Protein AF-A0A1G7SZ55-F1 (afdb_monomer)

Organism: Rhodobacter capsulatus (NCBI:txid1061)

Solvent-accessible surface area (backbone atoms only — not comparable to full-atom values): 15694 Å² total; per-residue (Å²): 112,68,69,61,50,53,52,41,43,69,53,27,84,51,64,65,46,22,52,48,46,69,70,30,66,68,51,50,51,48,52,51,47,29,68,76,56,72,75,56,58,62,52,64,72,46,49,56,70,25,48,43,40,22,31,44,34,61,52,91,87,55,78,93,50,42,67,55,17,43,51,51,45,52,31,55,77,66,73,46,88,75,70,49,55,70,28,22,29,30,33,35,23,32,59,88,62,54,90,83,41,82,55,51,84,34,53,61,79,21,45,48,87,45,55,46,44,68,46,45,50,32,48,79,55,48,88,86,45,36,41,59,57,62,56,45,33,56,44,36,87,77,85,39,66,62,62,5,44,53,30,43,48,52,51,51,44,39,61,56,18,46,30,50,40,35,40,37,31,27,35,48,39,64,54,35,45,40,38,37,39,34,30,42,45,84,70,47,69,90,71,61,95,76,48,39,56,41,58,17,48,30,53,50,35,55,58,49,47,56,56,52,18,73,60,73,75,54,86,77,51,52,71,68,44,35,43,50,60,36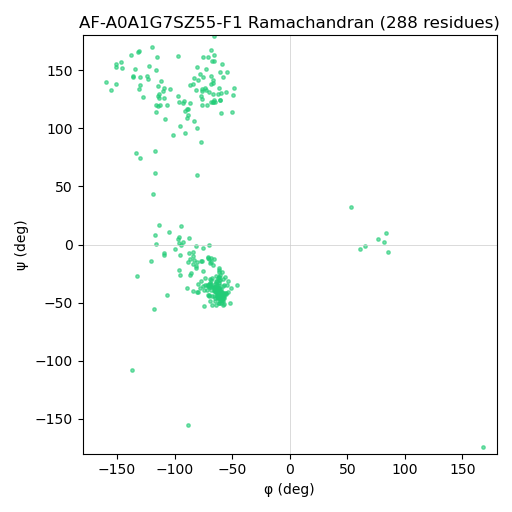,79,40,80,30,69,48,4,39,28,97,72,70,21,57,12,41,44,68,40,73,52,68,61,94,61,75,46,88,92,40,76,41,63,76,67,58,70,73,50,22,43,53,68,73,57,54,53,53,52,53,53,51,52,52,56,53,68,74,71,111

Structure (mmCIF, N/CA/C/O backbone):
data_AF-A0A1G7SZ55-F1
#
_entry.id   AF-A0A1G7SZ55-F1
#
loop_
_atom_site.group_PDB
_atom_site.id
_atom_site.type_symbol
_atom_site.label_atom_id
_atom_site.label_alt_id
_atom_site.label_comp_id
_atom_site.label_asym_id
_atom_site.label_entity_id
_atom_site.label_seq_id
_atom_site.pdbx_PDB_ins_code
_atom_site.Cartn_x
_atom_site.Cartn_y
_atom_site.Cartn_z
_atom_site.occupancy
_atom_site.B_iso_or_equiv
_atom_site.auth_seq_id
_atom_site.auth_comp_id
_atom_site.auth_asym_id
_atom_site.auth_atom_id
_atom_site.pdbx_PDB_model_num
ATOM 1 N N . MET A 1 1 ? 3.944 21.216 15.668 1.00 72.56 1 MET A N 1
ATOM 2 C CA . MET A 1 1 ? 3.335 19.978 15.105 1.00 72.56 1 MET A CA 1
ATOM 3 C C . MET A 1 1 ? 1.840 20.135 14.805 1.00 72.56 1 MET A C 1
ATOM 5 O O . MET A 1 1 ? 1.439 19.777 13.706 1.00 72.56 1 MET A O 1
ATOM 9 N N . CYS A 1 2 ? 1.023 20.678 15.722 1.00 75.31 2 CYS A N 1
ATOM 10 C CA . CYS A 1 2 ? -0.421 20.883 15.500 1.00 75.31 2 CYS A CA 1
ATOM 11 C C . CYS A 1 2 ? -0.736 21.757 14.273 1.00 75.31 2 CYS A C 1
ATOM 13 O O . CYS A 1 2 ? -1.489 21.317 13.413 1.00 75.31 2 CYS A O 1
ATOM 15 N N . GLU A 1 3 ? -0.085 22.914 14.130 1.00 85.62 3 GLU A N 1
ATOM 16 C CA . GLU A 1 3 ? -0.273 23.819 12.978 1.00 85.62 3 GLU A CA 1
ATOM 17 C C . GLU A 1 3 ? 0.029 23.150 11.631 1.00 85.62 3 GLU A C 1
ATOM 19 O O . GLU A 1 3 ? -0.661 23.374 10.641 1.00 85.62 3 GLU A O 1
ATOM 24 N N . ARG A 1 4 ? 1.031 22.261 11.596 1.00 93.44 4 ARG A N 1
ATOM 25 C CA . ARG A 1 4 ? 1.407 21.529 10.381 1.00 93.44 4 ARG A CA 1
ATOM 26 C C . ARG A 1 4 ? 0.308 20.566 9.932 1.00 93.44 4 ARG A C 1
ATOM 28 O O . ARG A 1 4 ? 0.054 20.459 8.739 1.00 93.44 4 ARG A O 1
ATOM 35 N N . ILE A 1 5 ? -0.338 19.882 10.876 1.00 95.69 5 ILE A N 1
ATOM 36 C CA . ILE A 1 5 ? -1.440 18.960 10.574 1.00 95.69 5 ILE A CA 1
ATOM 37 C C . ILE A 1 5 ? -2.677 19.735 10.131 1.00 95.69 5 ILE A C 1
ATOM 39 O O . ILE A 1 5 ? -3.264 19.368 9.122 1.00 95.69 5 ILE A O 1
ATOM 43 N N . GLU A 1 6 ? -3.034 20.828 10.811 1.00 95.44 6 GLU A N 1
ATOM 44 C CA . GLU A 1 6 ? -4.145 21.692 10.379 1.00 95.44 6 GLU A CA 1
ATOM 45 C C . GLU A 1 6 ? -3.915 22.220 8.956 1.00 95.44 6 GLU A C 1
ATOM 47 O O . GLU A 1 6 ? -4.818 22.162 8.124 1.00 95.44 6 GLU A O 1
ATOM 52 N N . LYS A 1 7 ? -2.680 22.630 8.627 1.00 96.31 7 LYS A N 1
ATOM 53 C CA . LYS A 1 7 ? -2.305 23.033 7.264 1.00 96.31 7 LYS A CA 1
ATOM 54 C C . LYS A 1 7 ? -2.514 21.906 6.249 1.00 96.31 7 LYS A C 1
ATOM 56 O O . LYS A 1 7 ? -3.083 22.151 5.187 1.00 96.31 7 LYS A O 1
ATOM 61 N N . TRP A 1 8 ? -2.072 20.684 6.556 1.00 96.81 8 TRP A N 1
ATOM 62 C CA . TRP A 1 8 ? -2.275 19.537 5.664 1.00 96.81 8 TRP A CA 1
ATOM 63 C C . TRP A 1 8 ? -3.755 19.233 5.454 1.00 96.81 8 TRP A C 1
ATOM 65 O O . TRP A 1 8 ? -4.193 19.050 4.319 1.00 96.81 8 TRP A O 1
ATOM 75 N N . LEU A 1 9 ? -4.538 19.220 6.532 1.00 97.00 9 LEU A N 1
ATOM 76 C CA . LEU A 1 9 ? -5.973 18.973 6.455 1.00 97.00 9 LEU A CA 1
ATOM 77 C C . LEU A 1 9 ? -6.691 20.086 5.677 1.00 97.00 9 LEU A C 1
ATOM 79 O O . LEU A 1 9 ? -7.527 19.792 4.829 1.00 97.00 9 LEU A O 1
ATOM 83 N N . GLY A 1 10 ? -6.302 21.350 5.864 1.00 96.38 10 GLY A N 1
ATOM 84 C CA . GLY A 1 10 ? -6.816 22.486 5.093 1.00 96.38 10 GLY A CA 1
ATOM 85 C C . GLY A 1 10 ? -6.534 22.397 3.585 1.00 96.38 10 GLY A C 1
ATOM 86 O O . GLY A 1 10 ? -7.354 22.850 2.783 1.00 96.38 10 GLY A O 1
ATOM 87 N N . ALA A 1 11 ? -5.423 21.760 3.195 1.00 96.38 11 ALA A N 1
ATOM 88 C CA . ALA A 1 11 ? -5.012 21.548 1.803 1.00 96.38 11 ALA A CA 1
ATOM 89 C C . ALA A 1 11 ? -5.708 20.356 1.106 1.00 96.38 11 ALA A C 1
ATOM 91 O O . ALA A 1 11 ? -5.447 20.077 -0.071 1.00 96.38 11 ALA A O 1
ATOM 92 N N . ILE A 1 12 ? -6.583 19.625 1.803 1.00 96.44 12 ILE A N 1
ATOM 93 C CA . ILE A 1 12 ? -7.419 18.583 1.193 1.00 96.44 12 ILE A CA 1
ATOM 94 C C . ILE A 1 12 ? -8.409 19.258 0.238 1.00 96.44 12 ILE A C 1
ATOM 96 O O . ILE A 1 12 ? -9.178 20.136 0.631 1.00 96.44 12 ILE A O 1
ATOM 100 N N . LYS A 1 13 ? -8.376 18.853 -1.039 1.00 92.00 13 LYS A N 1
ATOM 101 C CA . LYS A 1 13 ? -9.198 19.470 -2.097 1.00 92.00 13 LYS A CA 1
ATOM 102 C C . LYS A 1 13 ? -10.677 19.138 -1.943 1.00 92.00 13 LYS A C 1
ATOM 104 O O . LYS A 1 13 ? -11.529 19.968 -2.234 1.00 92.00 13 LYS A O 1
ATOM 109 N N . ASN A 1 14 ? -10.973 17.916 -1.515 1.00 94.31 14 ASN A N 1
ATOM 110 C CA . ASN A 1 14 ? -12.343 17.489 -1.318 1.00 94.31 14 ASN A CA 1
ATOM 111 C C . ASN A 1 14 ? -12.909 18.102 -0.024 1.00 94.31 14 ASN A C 1
ATOM 113 O O . ASN A 1 14 ? -12.378 17.866 1.061 1.00 94.31 14 ASN A O 1
ATOM 117 N N . SER A 1 15 ? -13.981 18.886 -0.144 1.00 95.31 15 SER A N 1
ATOM 118 C CA . SER A 1 15 ? -14.574 19.637 0.968 1.00 95.31 15 SER A CA 1
ATOM 119 C C . SER A 1 15 ? -15.145 18.743 2.069 1.00 95.31 15 SER A C 1
ATOM 121 O O . SER A 1 15 ? -14.963 19.068 3.242 1.00 95.31 15 SER A O 1
ATOM 123 N N . VAL A 1 16 ? -15.773 17.620 1.710 1.00 95.81 16 VAL A N 1
ATOM 124 C CA . VAL A 1 16 ? -16.368 16.660 2.654 1.00 95.81 16 VAL A CA 1
ATOM 125 C C . VAL A 1 16 ? -15.273 15.972 3.465 1.00 95.81 16 VAL A C 1
ATOM 127 O O . VAL A 1 16 ? -15.277 16.045 4.692 1.00 95.81 16 VAL A O 1
ATOM 130 N N . ALA A 1 17 ? -14.264 15.408 2.794 1.00 96.62 17 ALA A N 1
ATOM 131 C CA . ALA A 1 17 ? -13.123 14.777 3.461 1.00 96.62 17 ALA A CA 1
ATOM 132 C C . ALA A 1 17 ? -12.347 15.768 4.346 1.00 96.62 17 ALA A C 1
ATOM 134 O O . ALA A 1 17 ? -11.913 15.427 5.448 1.00 96.62 17 ALA A O 1
ATOM 135 N N . ARG A 1 18 ? -12.193 17.015 3.880 1.00 97.31 18 ARG A N 1
ATOM 136 C CA . ARG A 1 18 ? -11.572 18.091 4.656 1.00 97.31 18 ARG A CA 1
ATOM 137 C C . ARG A 1 18 ? -12.360 18.388 5.931 1.00 97.31 18 ARG A C 1
ATOM 139 O O . ARG A 1 18 ? -11.759 18.445 6.999 1.00 97.31 18 ARG A O 1
ATOM 146 N N . ALA A 1 19 ? -13.675 18.582 5.830 1.00 97.38 19 ALA A N 1
ATOM 147 C CA . ALA A 1 19 ? -14.527 18.885 6.980 1.00 97.38 19 ALA A CA 1
ATOM 148 C C . ALA A 1 19 ? -14.546 17.734 8.002 1.00 97.38 19 ALA A C 1
ATOM 150 O O . ALA A 1 19 ? -14.396 17.965 9.205 1.00 97.38 19 ALA A O 1
ATOM 151 N N . ASP A 1 20 ? -14.644 16.493 7.523 1.00 97.88 20 ASP A N 1
ATOM 152 C CA . ASP A 1 20 ? -14.593 15.284 8.349 1.00 97.88 20 ASP A CA 1
ATOM 153 C C . ASP A 1 20 ? -13.280 15.194 9.151 1.00 97.88 20 ASP A C 1
ATOM 155 O O . ASP A 1 20 ? -13.282 15.101 10.383 1.00 97.88 20 ASP A O 1
ATOM 159 N N . LEU A 1 21 ? -12.128 15.330 8.489 1.00 97.19 21 LEU A N 1
ATOM 160 C CA . LEU A 1 21 ? -10.838 15.238 9.176 1.00 97.19 21 LEU A CA 1
ATOM 161 C C . LEU A 1 21 ? -10.539 16.452 10.071 1.00 97.19 21 LEU A C 1
ATOM 163 O O . LEU A 1 21 ? -9.951 16.282 11.145 1.00 97.19 21 LEU A O 1
ATOM 167 N N . LEU A 1 22 ? -10.956 17.663 9.681 1.00 96.56 22 LEU A N 1
ATOM 168 C CA . LEU A 1 22 ? -10.795 18.872 10.500 1.00 96.56 22 LEU A CA 1
ATOM 169 C C . LEU A 1 22 ? -11.663 18.852 11.762 1.00 96.56 22 LEU A C 1
ATOM 171 O O . LEU A 1 22 ? -11.253 19.410 12.779 1.00 96.56 22 LEU A O 1
ATOM 175 N N . SER A 1 23 ? -12.827 18.207 11.741 1.00 96.75 23 SER A N 1
ATOM 176 C CA . SER A 1 23 ? -13.673 18.079 12.937 1.00 96.75 23 SER A CA 1
ATOM 177 C C . SER A 1 23 ? -13.219 16.943 13.867 1.00 96.75 23 SER A C 1
ATOM 179 O O . SER A 1 23 ? -13.500 16.956 15.067 1.00 96.75 23 SER A O 1
ATOM 181 N N . SER A 1 24 ? -12.454 15.972 13.355 1.00 97.00 24 SER A N 1
ATOM 182 C CA . SER A 1 24 ? -12.099 14.764 14.100 1.00 97.00 24 SER A CA 1
ATOM 183 C C . SER A 1 24 ? -10.794 14.878 14.900 1.00 97.00 24 SER A C 1
ATOM 185 O O . SER A 1 24 ? -9.699 14.557 14.424 1.00 97.00 24 SER A O 1
ATOM 187 N N . THR A 1 25 ? -10.901 15.207 16.192 1.00 96.19 25 THR A N 1
ATOM 188 C CA . THR A 1 25 ? -9.760 15.192 17.135 1.00 96.19 25 THR A CA 1
ATOM 189 C C . THR A 1 25 ? -9.038 13.838 17.170 1.00 96.19 25 THR A C 1
ATOM 191 O O . THR A 1 25 ? -7.811 13.785 17.287 1.00 96.19 25 THR A O 1
ATOM 194 N N . LYS A 1 26 ? -9.773 12.726 17.018 1.00 95.94 26 LYS A N 1
ATOM 195 C CA . LYS A 1 26 ? -9.196 11.370 16.976 1.00 95.94 26 LYS A CA 1
ATOM 196 C C . LYS A 1 26 ? -8.262 11.194 15.775 1.00 95.94 26 LYS A C 1
ATOM 198 O O . LYS A 1 26 ? -7.148 10.701 15.956 1.00 95.94 26 LYS A O 1
ATOM 203 N N . CYS A 1 27 ? -8.676 11.639 14.589 1.00 96.62 27 CYS A N 1
ATOM 204 C CA . CYS A 1 27 ? -7.859 11.544 13.377 1.00 96.62 27 CYS A CA 1
ATOM 205 C C . CYS A 1 27 ? -6.628 12.449 13.463 1.00 96.62 27 CYS A C 1
ATOM 207 O O . CYS A 1 27 ? -5.514 11.989 13.217 1.00 96.62 27 CYS A O 1
ATOM 209 N N . LYS A 1 28 ? -6.789 13.692 13.936 1.00 96.88 28 LYS A N 1
ATOM 210 C CA . LYS A 1 28 ? -5.656 14.603 14.178 1.00 96.88 28 LYS A CA 1
ATOM 211 C C . LYS A 1 28 ? -4.620 13.987 15.117 1.00 96.88 28 LYS A C 1
ATOM 213 O O . LYS A 1 28 ? -3.423 14.073 14.858 1.00 96.88 28 LYS A O 1
ATOM 218 N N . ASN A 1 29 ? -5.062 13.333 16.191 1.00 95.44 29 ASN A N 1
ATOM 219 C CA . ASN A 1 29 ? -4.157 12.672 17.130 1.00 95.44 29 ASN A CA 1
ATOM 220 C C . ASN A 1 29 ? -3.466 11.442 16.524 1.00 95.44 29 ASN A C 1
ATOM 222 O O . ASN A 1 29 ? -2.299 11.210 16.830 1.00 95.44 29 ASN A O 1
ATOM 226 N N . GLN A 1 30 ? -4.128 10.682 15.647 1.00 95.38 30 GLN A N 1
ATOM 227 C CA . GLN A 1 30 ? -3.459 9.619 14.885 1.00 95.38 30 GLN A CA 1
ATOM 228 C C . GLN A 1 30 ? -2.384 10.178 13.951 1.00 95.38 30 GLN A C 1
ATOM 230 O O . GLN A 1 30 ? -1.272 9.664 13.963 1.00 95.38 30 GLN A O 1
ATOM 235 N N . LEU A 1 31 ? -2.660 11.269 13.230 1.00 96.81 31 LEU A N 1
ATOM 236 C CA . LEU A 1 31 ? -1.658 11.921 12.377 1.00 96.81 31 LEU A CA 1
ATOM 237 C C . LEU A 1 31 ? -0.461 12.431 13.188 1.00 96.81 31 LEU A C 1
ATOM 239 O O . LEU A 1 31 ? 0.680 12.241 12.775 1.00 96.81 31 LEU A O 1
ATOM 243 N N . LYS A 1 32 ? -0.696 13.021 14.370 1.00 96.25 32 LYS A N 1
ATOM 244 C CA . LYS A 1 32 ? 0.385 13.415 15.294 1.00 96.25 32 LYS A CA 1
ATOM 245 C C . LYS A 1 32 ? 1.252 12.217 15.676 1.00 96.25 32 LYS A C 1
ATOM 247 O O . LYS A 1 32 ? 2.472 12.321 15.636 1.00 96.25 32 LYS A O 1
ATOM 252 N N . LYS A 1 33 ? 0.630 11.082 16.015 1.00 94.75 33 LYS A N 1
ATOM 253 C CA . LYS A 1 33 ? 1.348 9.851 16.377 1.00 94.75 33 LYS A CA 1
ATOM 254 C C . LYS A 1 33 ? 2.153 9.285 15.210 1.00 94.75 33 LYS A C 1
ATOM 256 O O . LYS A 1 33 ? 3.318 8.980 15.419 1.00 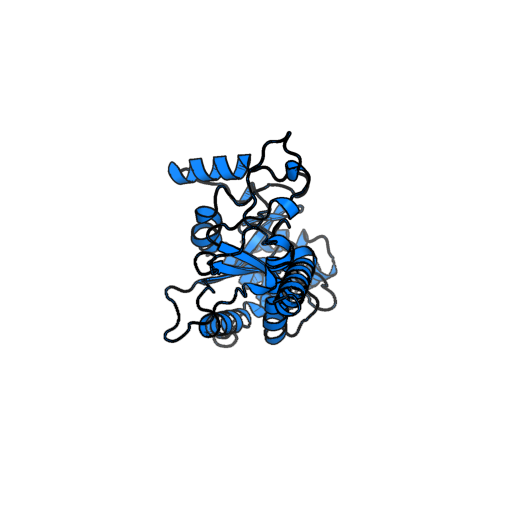94.75 33 LYS A O 1
ATOM 261 N N . ALA A 1 34 ? 1.561 9.211 14.018 1.00 95.19 34 ALA A N 1
ATOM 262 C CA . ALA A 1 34 ? 2.216 8.731 12.800 1.00 95.19 34 ALA A CA 1
ATOM 263 C C . ALA A 1 34 ? 3.423 9.596 12.401 1.00 95.19 34 ALA A C 1
ATOM 265 O O . ALA A 1 34 ? 4.428 9.094 11.915 1.00 95.19 34 ALA A O 1
ATOM 266 N N . VAL A 1 35 ? 3.336 10.909 12.636 1.00 95.25 35 VAL A N 1
ATOM 267 C CA . VAL A 1 35 ? 4.455 11.838 12.443 1.00 95.25 35 VAL A CA 1
ATOM 268 C C . VAL A 1 35 ? 5.546 11.647 13.494 1.00 95.25 35 VAL A C 1
ATOM 270 O O . VAL A 1 35 ? 6.722 11.720 13.160 1.00 95.25 35 VAL A O 1
ATOM 273 N N . ALA A 1 36 ? 5.163 11.490 14.762 1.00 94.94 36 ALA A N 1
ATOM 274 C CA . ALA A 1 36 ? 6.114 11.378 15.863 1.00 94.94 36 ALA A CA 1
ATOM 275 C C . ALA A 1 36 ? 6.833 10.020 15.883 1.00 94.94 36 ALA A C 1
ATOM 277 O O . ALA A 1 36 ? 7.964 9.951 16.344 1.00 94.94 36 ALA A O 1
ATOM 278 N N . ASN A 1 37 ? 6.179 8.965 15.390 1.00 93.62 37 ASN A N 1
ATOM 279 C CA . ASN A 1 37 ? 6.692 7.597 15.364 1.00 93.62 37 ASN A CA 1
ATOM 280 C C . ASN A 1 37 ? 6.449 7.002 13.967 1.00 93.62 37 ASN A C 1
ATOM 282 O O . ASN A 1 37 ? 5.460 6.288 13.774 1.00 93.62 37 ASN A O 1
ATOM 286 N N . PRO A 1 38 ? 7.280 7.352 12.970 1.00 93.25 38 PRO A N 1
ATOM 287 C CA . PRO A 1 38 ? 7.132 6.815 11.626 1.00 93.25 38 PRO A CA 1
ATOM 288 C C . PRO A 1 38 ? 7.437 5.308 11.614 1.00 93.25 38 PRO A C 1
ATOM 290 O O . PRO A 1 38 ? 8.520 4.889 12.010 1.00 93.25 38 PRO A O 1
ATOM 293 N N . ALA A 1 39 ? 6.476 4.506 11.156 1.00 94.00 39 ALA A N 1
ATOM 294 C CA . ALA A 1 39 ? 6.637 3.078 10.915 1.00 94.00 39 ALA A CA 1
ATOM 295 C C . ALA A 1 39 ? 7.187 2.835 9.498 1.00 94.00 39 ALA A C 1
ATOM 297 O O . ALA A 1 39 ? 6.608 3.285 8.511 1.00 94.00 39 ALA A O 1
ATOM 298 N N . VAL A 1 40 ? 8.332 2.165 9.399 1.00 94.88 40 VAL A N 1
ATOM 299 C CA . VAL A 1 40 ? 9.105 2.024 8.151 1.00 94.88 40 VAL A CA 1
ATOM 300 C C . VAL A 1 40 ? 9.222 0.572 7.688 1.00 94.88 40 VAL A C 1
ATOM 302 O O . VAL A 1 40 ? 9.946 0.284 6.730 1.00 94.88 40 VAL A O 1
ATOM 305 N N . ASP A 1 41 ? 8.506 -0.352 8.327 1.00 96.38 41 ASP A N 1
ATOM 306 C CA . ASP A 1 41 ? 8.702 -1.782 8.108 1.00 96.38 41 ASP A CA 1
ATOM 307 C C . ASP A 1 41 ? 8.239 -2.193 6.709 1.00 96.38 41 ASP A C 1
ATOM 309 O O . ASP A 1 41 ? 8.924 -2.972 6.057 1.00 96.38 41 ASP A O 1
ATOM 313 N N . PHE A 1 42 ? 7.165 -1.614 6.156 1.00 97.38 42 PHE A N 1
ATOM 314 C CA . PHE A 1 42 ? 6.781 -1.873 4.760 1.00 97.38 42 PHE A CA 1
ATOM 315 C C . PHE A 1 42 ? 7.885 -1.495 3.774 1.00 97.38 42 PHE A C 1
ATOM 317 O O . PHE A 1 42 ? 8.152 -2.228 2.823 1.00 97.38 42 PHE A O 1
ATOM 324 N N . ILE A 1 43 ? 8.567 -0.371 3.997 1.00 96.38 43 ILE A N 1
ATOM 325 C CA . ILE A 1 43 ? 9.677 0.027 3.130 1.00 96.38 43 ILE A CA 1
ATOM 326 C C . ILE A 1 43 ? 10.806 -1.002 3.237 1.00 96.38 43 ILE A C 1
ATOM 328 O O . ILE A 1 43 ? 11.246 -1.534 2.217 1.00 96.38 43 ILE A O 1
ATOM 332 N N . ASN A 1 44 ? 11.231 -1.315 4.459 1.00 95.56 44 ASN A N 1
ATOM 333 C CA . ASN A 1 44 ? 12.420 -2.128 4.706 1.00 95.56 44 ASN A CA 1
ATOM 334 C C . ASN A 1 44 ? 12.204 -3.619 4.420 1.00 95.56 44 ASN A C 1
ATOM 336 O O . ASN A 1 44 ? 13.089 -4.288 3.892 1.00 95.56 44 ASN A O 1
ATOM 340 N N . MET A 1 45 ? 11.031 -4.145 4.764 1.00 96.44 45 MET A N 1
ATOM 341 C CA . MET A 1 45 ? 10.715 -5.571 4.702 1.00 96.44 45 MET A CA 1
ATOM 342 C C . MET A 1 45 ? 9.997 -5.964 3.411 1.00 96.44 45 MET A C 1
ATOM 344 O O . MET A 1 45 ? 10.034 -7.137 3.049 1.00 96.44 45 MET A O 1
ATOM 348 N N . VAL A 1 46 ? 9.349 -5.025 2.708 1.00 97.19 46 VAL A N 1
ATOM 349 C CA . VAL A 1 46 ? 8.522 -5.342 1.527 1.00 97.19 46 VAL A CA 1
ATOM 350 C C . VAL A 1 46 ? 9.055 -4.689 0.264 1.00 97.19 46 VAL A C 1
ATOM 352 O O . VAL A 1 46 ? 9.324 -5.399 -0.705 1.00 97.19 46 VAL A O 1
ATOM 355 N N . LEU A 1 47 ? 9.221 -3.363 0.259 1.00 96.81 47 LEU A N 1
ATOM 356 C CA . LEU A 1 47 ? 9.616 -2.641 -0.952 1.00 96.81 47 LEU A CA 1
ATOM 357 C C . LEU A 1 47 ? 11.087 -2.844 -1.294 1.00 96.81 47 LEU A C 1
ATOM 359 O O . LEU A 1 47 ? 11.389 -3.249 -2.413 1.00 96.81 47 LEU A O 1
ATOM 363 N N . ALA A 1 48 ? 11.992 -2.602 -0.344 1.00 96.00 48 ALA A N 1
ATOM 364 C CA . ALA A 1 48 ? 13.428 -2.721 -0.576 1.00 96.00 48 ALA A CA 1
ATOM 365 C C . ALA A 1 48 ? 13.847 -4.124 -1.066 1.00 96.00 48 ALA A C 1
ATOM 367 O O . ALA A 1 48 ? 14.595 -4.198 -2.040 1.00 96.00 48 ALA A O 1
ATOM 368 N N . PRO A 1 49 ? 13.327 -5.239 -0.509 1.00 95.94 49 PRO A N 1
ATOM 369 C CA . PRO A 1 49 ? 13.646 -6.581 -1.004 1.00 95.94 49 PRO A CA 1
ATOM 370 C C . PRO A 1 49 ? 13.088 -6.905 -2.395 1.00 95.94 49 PRO A C 1
ATOM 372 O O . PRO A 1 49 ? 13.502 -7.895 -2.991 1.00 95.94 49 PRO A O 1
ATOM 375 N N . ASN A 1 50 ? 12.135 -6.112 -2.884 1.00 96.56 50 ASN A N 1
ATOM 376 C CA . ASN A 1 50 ? 11.521 -6.241 -4.204 1.00 96.56 50 ASN A CA 1
ATOM 377 C C . ASN A 1 50 ? 12.172 -5.317 -5.254 1.00 96.56 50 ASN A C 1
ATOM 379 O O . ASN A 1 50 ? 11.633 -5.175 -6.353 1.00 96.56 50 ASN A O 1
ATOM 383 N N . LEU A 1 51 ? 13.261 -4.620 -4.910 1.00 96.06 51 LEU A N 1
ATOM 384 C CA . LEU A 1 51 ? 14.011 -3.804 -5.860 1.00 96.06 51 LEU A CA 1
ATOM 385 C C . LEU A 1 51 ? 15.063 -4.655 -6.602 1.00 96.06 51 LEU A C 1
ATOM 387 O O . LEU A 1 51 ? 15.832 -5.367 -5.951 1.00 96.06 51 LEU A O 1
ATOM 391 N N . PRO A 1 52 ? 15.211 -4.475 -7.929 1.00 94.75 52 PRO A N 1
ATOM 392 C CA . PRO A 1 52 ? 14.629 -3.392 -8.715 1.00 94.75 52 PRO A CA 1
ATOM 393 C C . PRO A 1 52 ? 13.270 -3.724 -9.340 1.00 94.75 52 PRO A C 1
ATOM 395 O O . PRO A 1 52 ? 12.758 -2.875 -10.044 1.00 94.75 52 PRO A O 1
ATOM 398 N N . GLU A 1 53 ? 12.675 -4.896 -9.124 1.00 94.38 53 GLU A N 1
ATOM 399 C CA . GLU A 1 53 ? 11.515 -5.384 -9.885 1.00 94.38 53 GLU A CA 1
ATOM 400 C C . GLU A 1 53 ? 10.254 -4.518 -9.731 1.00 94.38 53 GLU A C 1
ATOM 402 O O . GLU A 1 53 ? 9.459 -4.406 -10.668 1.00 94.38 53 GLU A O 1
ATOM 407 N N . ILE A 1 54 ? 10.045 -3.876 -8.579 1.00 96.19 54 ILE A N 1
ATOM 408 C CA . ILE A 1 54 ? 8.973 -2.879 -8.424 1.00 96.19 54 ILE A CA 1
ATOM 409 C C . ILE A 1 54 ? 9.355 -1.568 -9.105 1.00 96.19 54 ILE A C 1
ATOM 411 O O . ILE A 1 54 ? 10.493 -1.123 -9.028 1.00 96.19 54 ILE A O 1
ATOM 415 N N . VAL A 1 55 ? 8.388 -0.877 -9.703 1.00 95.06 55 VAL A N 1
ATOM 416 C CA . VAL A 1 55 ? 8.601 0.483 -10.228 1.00 95.06 55 VAL A CA 1
ATOM 417 C C . VAL A 1 55 ? 8.229 1.521 -9.172 1.00 95.06 55 VAL A C 1
ATOM 419 O O . VAL A 1 55 ? 7.072 1.543 -8.752 1.00 95.06 55 VAL A O 1
ATOM 422 N N . ILE A 1 56 ? 9.173 2.391 -8.792 1.00 95.44 56 ILE A N 1
ATOM 423 C CA . ILE A 1 56 ? 8.966 3.568 -7.928 1.00 95.44 56 ILE A CA 1
ATOM 424 C C . ILE A 1 56 ? 8.960 4.839 -8.776 1.00 95.44 56 ILE A C 1
ATOM 426 O O . ILE A 1 56 ? 9.828 5.023 -9.625 1.00 95.44 56 ILE A O 1
ATOM 430 N N . GLN A 1 57 ? 7.992 5.729 -8.547 1.00 93.88 57 GLN A N 1
ATOM 431 C CA . GLN A 1 57 ? 7.811 6.942 -9.350 1.00 93.88 57 GLN A CA 1
ATOM 432 C C . GLN A 1 57 ? 7.312 8.133 -8.524 1.00 93.88 57 GLN A C 1
ATOM 434 O O . GLN A 1 57 ? 6.593 7.985 -7.533 1.00 93.88 57 GLN A O 1
ATOM 439 N N . SER A 1 58 ? 7.653 9.343 -8.969 1.00 90.94 58 SER A N 1
ATOM 440 C CA . SER A 1 58 ? 7.173 10.606 -8.383 1.00 90.94 58 SER A CA 1
ATOM 441 C C . SER A 1 58 ? 5.777 11.009 -8.872 1.00 90.94 58 SER A C 1
ATOM 443 O O . SER A 1 58 ? 5.097 11.814 -8.241 1.00 90.94 58 SER A O 1
ATOM 445 N N . SER A 1 59 ? 5.307 10.456 -9.994 1.00 86.88 59 SER A N 1
ATOM 446 C CA . SER A 1 59 ? 4.024 10.818 -10.599 1.00 86.88 59 SER A CA 1
ATOM 447 C C . SER A 1 59 ? 3.410 9.649 -11.362 1.00 86.88 59 SER A C 1
ATOM 449 O O . SER A 1 59 ? 4.114 8.818 -11.911 1.00 86.88 59 SER A O 1
ATOM 451 N N . VAL A 1 60 ? 2.081 9.621 -11.479 1.00 81.50 60 VAL A N 1
ATOM 452 C CA . VAL A 1 60 ? 1.388 8.657 -12.356 1.00 81.50 60 VAL A CA 1
ATOM 453 C C . VAL A 1 60 ? 1.616 8.932 -13.847 1.00 81.50 60 VAL A C 1
ATOM 455 O O . VAL A 1 60 ? 1.320 8.078 -14.677 1.00 81.50 60 VAL A O 1
ATOM 458 N N . LYS A 1 61 ? 2.104 10.134 -14.189 1.00 80.69 61 LYS A N 1
ATOM 459 C CA . LYS A 1 61 ? 2.360 10.566 -15.571 1.00 80.69 61 LYS A CA 1
ATOM 460 C C . LYS A 1 61 ? 3.710 10.090 -16.112 1.00 80.69 61 LYS A C 1
ATOM 462 O O . LYS A 1 61 ? 3.944 10.219 -17.309 1.00 80.69 61 LYS A O 1
ATOM 467 N N . THR A 1 62 ? 4.608 9.605 -15.256 1.00 73.88 62 THR A N 1
ATOM 468 C CA . THR A 1 62 ? 5.910 9.097 -15.695 1.00 73.88 62 THR A CA 1
ATOM 469 C C . THR A 1 62 ? 5.780 7.669 -16.220 1.00 73.88 62 THR A C 1
ATOM 471 O O . THR A 1 62 ? 4.869 6.919 -15.844 1.00 73.88 62 THR A O 1
ATOM 474 N N . ALA A 1 63 ? 6.681 7.304 -17.135 1.00 76.81 63 ALA A N 1
ATOM 475 C CA . ALA A 1 63 ? 6.740 5.956 -17.674 1.00 76.81 63 ALA A CA 1
ATOM 476 C C . ALA A 1 63 ? 7.001 4.941 -16.550 1.00 76.81 63 ALA A C 1
ATOM 478 O O . ALA A 1 63 ? 7.674 5.241 -15.567 1.00 76.81 63 ALA A O 1
ATOM 479 N N . ARG A 1 64 ? 6.464 3.724 -16.696 1.00 83.94 64 ARG A N 1
ATOM 480 C CA . ARG A 1 64 ? 6.714 2.618 -15.758 1.00 83.94 64 ARG A CA 1
ATOM 481 C C . ARG A 1 64 ? 8.061 1.959 -16.065 1.00 83.94 64 ARG A C 1
ATOM 483 O O . ARG A 1 64 ? 8.108 0.789 -16.449 1.00 83.94 64 ARG A O 1
ATOM 490 N N . ASP A 1 65 ? 9.133 2.736 -15.983 1.00 86.19 65 ASP A N 1
ATOM 491 C CA . ASP A 1 65 ? 10.502 2.237 -16.092 1.00 86.19 65 ASP A CA 1
ATOM 492 C C . ASP A 1 65 ? 11.130 2.017 -14.711 1.00 86.19 65 ASP A C 1
ATOM 494 O O . ASP A 1 65 ? 10.638 2.503 -13.689 1.00 86.19 65 ASP A O 1
ATOM 498 N N . HIS A 1 66 ? 12.207 1.240 -14.704 1.00 92.00 66 HIS A N 1
ATOM 499 C CA . HIS A 1 66 ? 12.863 0.750 -13.498 1.00 92.00 66 HIS A CA 1
ATOM 500 C C . HIS A 1 66 ? 14.063 1.598 -13.061 1.00 92.00 66 HIS A C 1
ATOM 502 O O . HIS A 1 66 ? 14.659 1.307 -12.029 1.00 92.00 66 HIS A O 1
ATOM 508 N N . SER A 1 67 ? 14.382 2.688 -13.770 1.00 92.25 67 SER A N 1
ATOM 509 C CA . SER A 1 67 ? 15.604 3.475 -13.530 1.00 92.25 67 SER A CA 1
ATOM 510 C C . SER A 1 67 ? 15.686 4.051 -12.110 1.00 92.25 67 SER A C 1
ATOM 512 O O . SER A 1 67 ? 16.732 4.015 -11.460 1.00 92.25 67 SER A O 1
ATOM 514 N N . ILE A 1 68 ? 14.562 4.550 -11.585 1.00 94.19 68 ILE A N 1
ATOM 515 C CA . ILE A 1 68 ? 14.472 5.055 -10.210 1.00 94.19 68 ILE A CA 1
ATOM 516 C C . ILE A 1 68 ? 14.679 3.915 -9.211 1.00 94.19 68 ILE A C 1
ATOM 518 O O . ILE A 1 68 ? 15.423 4.077 -8.246 1.00 94.19 68 ILE A O 1
ATOM 522 N N . SER A 1 69 ? 14.046 2.769 -9.448 1.00 95.50 69 SER A N 1
ATOM 523 C CA . SER A 1 69 ? 14.144 1.593 -8.584 1.00 95.50 69 SER A CA 1
ATOM 524 C C . SER A 1 69 ? 15.562 1.028 -8.537 1.00 95.50 69 SER A C 1
ATOM 526 O O . SER A 1 69 ? 16.057 0.700 -7.460 1.00 95.50 69 SER A O 1
ATOM 528 N N . GLU A 1 70 ? 16.249 0.978 -9.678 1.00 95.69 70 GLU A N 1
ATOM 529 C CA . GLU A 1 70 ? 17.654 0.577 -9.774 1.00 95.69 70 GLU A CA 1
ATOM 530 C C . GLU A 1 70 ? 18.572 1.525 -9.009 1.00 95.69 70 GLU A C 1
ATOM 532 O O . GLU A 1 70 ? 19.424 1.074 -8.239 1.00 95.69 70 GLU A O 1
ATOM 537 N N . ARG A 1 71 ? 18.362 2.838 -9.163 1.00 95.75 71 ARG A N 1
ATOM 538 C CA . ARG A 1 71 ? 19.112 3.846 -8.412 1.00 95.75 71 ARG A CA 1
ATOM 539 C C . ARG A 1 71 ? 18.894 3.686 -6.912 1.00 95.75 71 ARG A C 1
ATOM 541 O O . ARG A 1 71 ? 19.873 3.633 -6.178 1.00 95.75 71 ARG A O 1
ATOM 548 N N . ILE A 1 72 ? 17.646 3.555 -6.457 1.00 96.06 72 ILE A N 1
ATOM 549 C CA . ILE A 1 72 ? 17.339 3.352 -5.033 1.00 96.06 72 ILE A CA 1
ATOM 550 C C . ILE A 1 72 ? 18.025 2.081 -4.520 1.00 96.06 72 ILE A C 1
ATOM 552 O O . ILE A 1 72 ? 18.652 2.113 -3.466 1.00 96.06 72 ILE A O 1
ATOM 556 N N . ARG A 1 73 ? 17.989 0.978 -5.277 1.00 96.44 73 ARG A N 1
ATOM 557 C CA . ARG A 1 73 ? 18.690 -0.261 -4.907 1.00 96.44 73 ARG A CA 1
ATOM 558 C C . ARG A 1 73 ? 20.193 -0.040 -4.713 1.00 96.44 73 ARG A C 1
ATOM 560 O O . ARG A 1 73 ? 20.758 -0.529 -3.738 1.00 96.44 73 ARG A O 1
ATOM 567 N N . ALA A 1 74 ? 20.832 0.704 -5.616 1.00 96.69 74 ALA A N 1
ATOM 568 C CA . ALA A 1 74 ? 22.250 1.042 -5.505 1.00 96.69 74 ALA A CA 1
ATOM 569 C C . ALA A 1 74 ? 22.545 1.937 -4.285 1.00 96.69 74 ALA A C 1
ATOM 571 O O . ALA A 1 74 ? 23.539 1.721 -3.590 1.00 96.69 74 ALA A O 1
ATOM 572 N N . GLN A 1 75 ? 21.660 2.893 -3.982 1.00 96.50 75 GLN A N 1
ATOM 573 C CA . GLN A 1 75 ? 21.746 3.727 -2.778 1.00 96.50 75 GLN A CA 1
ATOM 574 C C . GLN A 1 75 ? 21.657 2.879 -1.499 1.00 96.50 75 GLN A C 1
ATOM 576 O O . GLN A 1 75 ? 22.504 3.019 -0.622 1.00 96.50 75 GLN A O 1
ATOM 581 N N . ILE A 1 76 ? 20.713 1.931 -1.423 1.00 94.94 76 ILE A N 1
ATOM 582 C CA . ILE A 1 76 ? 20.599 0.991 -0.289 1.00 94.94 76 ILE A CA 1
ATOM 583 C C . ILE A 1 76 ? 21.883 0.173 -0.131 1.00 94.94 76 ILE A C 1
ATOM 585 O O . ILE A 1 76 ? 22.421 0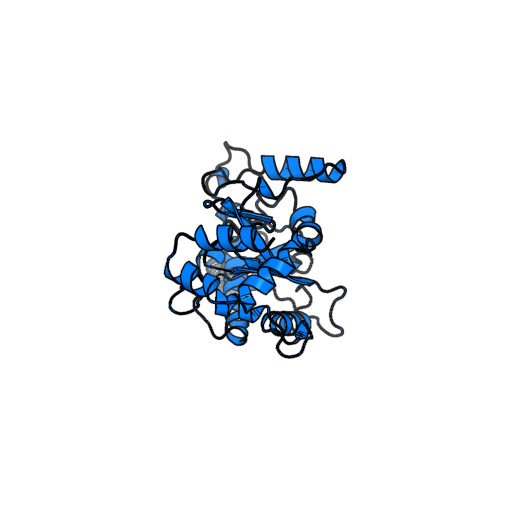.078 0.970 1.00 94.94 76 ILE A O 1
ATOM 589 N N . ALA A 1 77 ? 22.404 -0.388 -1.227 1.00 94.69 77 ALA A N 1
ATOM 590 C CA . ALA A 1 77 ? 23.619 -1.207 -1.206 1.00 94.69 77 ALA A CA 1
ATOM 591 C C . ALA A 1 77 ? 24.863 -0.438 -0.723 1.00 94.69 77 ALA A C 1
ATOM 593 O O . ALA A 1 77 ? 25.816 -1.043 -0.240 1.00 94.69 77 ALA A O 1
ATOM 594 N N . THR A 1 78 ? 24.844 0.890 -0.843 1.00 96.25 78 THR A N 1
ATOM 595 C CA . THR A 1 78 ? 25.917 1.795 -0.409 1.00 96.25 78 THR A CA 1
ATOM 596 C C . THR A 1 78 ? 25.576 2.554 0.876 1.00 96.25 78 THR A C 1
ATOM 598 O O . THR A 1 78 ? 26.304 3.468 1.257 1.00 96.25 78 THR A O 1
ATOM 601 N N . ASN A 1 79 ? 24.493 2.167 1.562 1.00 94.00 79 ASN A N 1
ATOM 602 C CA . ASN A 1 79 ? 23.996 2.790 2.789 1.00 94.00 79 ASN A CA 1
ATOM 603 C C . ASN A 1 79 ? 23.777 4.314 2.665 1.00 94.00 79 ASN A C 1
ATOM 605 O O . ASN A 1 79 ? 23.973 5.066 3.621 1.00 94.00 79 ASN A O 1
ATOM 609 N N . GLN A 1 80 ? 23.398 4.776 1.471 1.00 94.69 80 GLN A N 1
ATOM 610 C CA . GLN A 1 80 ? 23.014 6.161 1.222 1.00 94.69 80 GLN A CA 1
ATOM 611 C C . GLN A 1 80 ? 21.578 6.410 1.690 1.00 94.69 80 GLN A C 1
ATOM 613 O O . GLN A 1 80 ? 20.692 5.575 1.503 1.00 94.69 80 GLN A O 1
ATOM 618 N N . GLU A 1 81 ? 21.342 7.587 2.271 1.00 92.06 81 GLU A N 1
ATOM 619 C CA . GLU A 1 81 ? 20.007 8.007 2.691 1.00 92.06 81 GLU A CA 1
ATOM 620 C C . GLU A 1 81 ? 19.084 8.212 1.479 1.00 92.06 81 GLU A C 1
ATOM 622 O O . GLU A 1 81 ? 19.482 8.757 0.446 1.00 92.06 81 GLU A O 1
ATOM 627 N N . ILE A 1 82 ? 17.830 7.776 1.616 1.00 93.19 82 ILE A N 1
ATOM 628 C CA . ILE A 1 82 ? 16.809 7.873 0.572 1.00 93.19 82 ILE A CA 1
ATOM 629 C C . ILE A 1 82 ? 15.738 8.854 1.027 1.00 93.19 82 ILE A C 1
ATOM 631 O O . ILE A 1 82 ? 15.038 8.611 2.011 1.00 93.19 82 ILE A O 1
ATOM 635 N N . ASP A 1 83 ? 15.543 9.925 0.258 1.00 93.06 83 ASP A N 1
ATOM 636 C CA . ASP A 1 83 ? 14.378 10.792 0.424 1.00 93.06 83 ASP A CA 1
ATOM 637 C C . ASP A 1 83 ? 13.140 10.128 -0.190 1.00 93.06 83 ASP A C 1
ATOM 639 O O . ASP A 1 83 ? 12.786 10.340 -1.353 1.00 93.06 83 ASP A O 1
ATOM 643 N N . TRP A 1 84 ? 12.453 9.316 0.611 1.00 91.38 84 TRP A N 1
ATOM 644 C CA . TRP A 1 84 ? 11.183 8.698 0.224 1.00 91.38 84 TRP A CA 1
ATOM 645 C C . TRP A 1 84 ? 10.101 9.729 -0.132 1.00 91.38 84 TRP A C 1
ATOM 647 O O . TRP A 1 84 ? 9.203 9.427 -0.920 1.00 91.38 84 TRP A O 1
ATOM 657 N N . GLY A 1 85 ? 10.215 10.964 0.371 1.00 91.31 85 GLY A N 1
ATOM 658 C CA . GLY A 1 85 ? 9.314 12.071 0.062 1.00 91.31 85 GLY A CA 1
ATOM 659 C C . GLY A 1 85 ? 9.442 12.616 -1.362 1.00 91.31 85 GLY A C 1
ATOM 660 O O . GLY A 1 85 ? 8.556 13.362 -1.791 1.00 91.31 85 GLY A O 1
ATOM 661 N N . ALA A 1 86 ? 10.494 12.241 -2.098 1.00 91.62 86 ALA A N 1
ATOM 662 C CA . ALA A 1 86 ? 10.672 12.565 -3.515 1.00 91.62 86 ALA A CA 1
ATOM 663 C C . ALA A 1 86 ? 9.817 11.685 -4.447 1.00 91.62 86 ALA A C 1
ATOM 665 O O . ALA A 1 86 ? 9.648 11.992 -5.631 1.00 91.62 86 ALA A O 1
ATOM 666 N N . TYR A 1 87 ? 9.267 10.593 -3.918 1.00 94.12 87 TYR A N 1
ATOM 667 C CA . TYR A 1 87 ? 8.473 9.626 -4.660 1.00 94.12 87 TYR A CA 1
ATOM 668 C C . TYR A 1 87 ? 7.032 9.625 -4.147 1.00 94.12 87 TYR A C 1
ATOM 670 O O . TYR A 1 87 ? 6.736 10.110 -3.061 1.00 94.12 87 TYR A O 1
ATOM 678 N N . SER A 1 88 ? 6.099 9.105 -4.935 1.00 94.44 88 SER A N 1
ATOM 679 C CA . SER A 1 88 ? 4.672 9.119 -4.583 1.00 94.44 88 SER A CA 1
ATOM 680 C C . SER A 1 88 ? 4.013 7.768 -4.788 1.00 94.44 88 SER A C 1
ATOM 682 O O . SER A 1 88 ? 3.035 7.454 -4.104 1.00 94.44 88 SER A O 1
ATOM 684 N N . TYR A 1 89 ? 4.548 6.969 -5.708 1.00 96.38 89 TYR A N 1
ATOM 685 C CA . TYR A 1 89 ? 3.922 5.741 -6.153 1.00 96.38 89 TYR A CA 1
ATOM 686 C C . TYR A 1 89 ? 4.908 4.587 -6.225 1.00 96.38 89 TYR A C 1
ATOM 688 O O . TYR A 1 89 ? 6.086 4.781 -6.526 1.00 96.38 89 TYR A O 1
ATOM 696 N N . PHE A 1 90 ? 4.382 3.385 -6.019 1.00 96.94 90 PHE A N 1
ATOM 697 C CA . PHE A 1 90 ? 5.039 2.135 -6.376 1.00 96.94 90 PHE A CA 1
ATOM 698 C C . PHE A 1 90 ? 4.072 1.209 -7.132 1.00 96.94 90 PHE A C 1
ATOM 700 O O . PHE A 1 90 ? 2.861 1.436 -7.141 1.00 96.94 90 PHE A O 1
ATOM 707 N N . THR A 1 91 ? 4.587 0.165 -7.771 1.00 96.50 91 THR A N 1
ATOM 708 C CA . THR A 1 91 ? 3.801 -0.925 -8.385 1.00 96.50 91 THR A CA 1
ATOM 709 C C . THR A 1 91 ? 4.164 -2.259 -7.736 1.00 96.50 91 THR A C 1
ATOM 711 O O . THR A 1 91 ? 5.131 -2.329 -6.981 1.00 96.50 91 THR A O 1
ATOM 714 N N . ASN A 1 92 ? 3.408 -3.324 -8.019 1.00 97.38 92 ASN A N 1
ATOM 715 C CA . ASN A 1 92 ? 3.928 -4.674 -7.780 1.00 97.38 92 ASN A CA 1
ATOM 716 C C . ASN A 1 92 ? 5.073 -4.997 -8.755 1.00 97.38 92 ASN A C 1
ATOM 718 O O . ASN A 1 92 ? 5.256 -4.254 -9.719 1.00 97.38 92 ASN A O 1
ATOM 722 N N . PRO A 1 93 ? 5.836 -6.078 -8.515 1.00 96.38 93 PRO A N 1
ATOM 723 C CA . PRO A 1 93 ? 6.917 -6.492 -9.399 1.00 96.38 93 PRO A CA 1
ATOM 724 C C . PRO A 1 93 ? 6.487 -6.547 -10.869 1.00 96.38 93 PRO A C 1
ATOM 726 O O . PRO A 1 93 ? 5.455 -7.136 -11.214 1.00 96.38 93 PRO A O 1
ATOM 729 N N . LEU A 1 94 ? 7.282 -5.894 -11.716 1.00 94.62 94 LEU A N 1
ATOM 730 C CA . LEU A 1 94 ? 7.160 -5.907 -13.164 1.00 94.62 94 LEU A CA 1
ATOM 731 C C . LEU A 1 94 ? 8.477 -6.372 -13.789 1.00 94.62 94 LEU A C 1
ATOM 733 O O . LEU A 1 94 ? 9.552 -6.012 -13.315 1.00 94.62 94 LEU A O 1
ATOM 737 N N . VAL A 1 95 ? 8.401 -7.099 -14.901 1.00 90.62 95 VAL A N 1
ATOM 738 C CA . VAL A 1 95 ? 9.553 -7.432 -15.740 1.00 90.62 95 VAL A CA 1
ATOM 739 C C . VAL A 1 95 ? 10.187 -6.129 -16.254 1.00 90.62 95 VAL A C 1
ATOM 741 O O . VAL A 1 95 ? 9.483 -5.298 -16.858 1.00 90.62 95 VAL A O 1
ATOM 744 N N . PRO A 1 96 ? 11.492 -5.913 -16.012 1.00 86.06 96 PRO A N 1
ATOM 745 C CA . PRO A 1 96 ? 12.252 -4.857 -16.666 1.00 86.06 96 PRO A CA 1
ATOM 746 C C . PRO A 1 96 ? 12.349 -5.149 -18.158 1.00 86.06 96 PRO A C 1
ATOM 748 O O . PRO A 1 96 ? 12.761 -6.232 -18.559 1.00 86.06 96 PRO A O 1
ATOM 751 N N . VAL A 1 97 ? 11.920 -4.195 -18.980 1.00 84.44 97 VAL A N 1
ATOM 752 C CA . VAL A 1 97 ? 12.013 -4.294 -20.439 1.00 84.44 97 VAL A CA 1
ATOM 753 C C . VAL A 1 97 ? 12.507 -2.966 -20.992 1.00 84.44 97 VAL A C 1
ATOM 755 O O . VAL A 1 97 ? 12.157 -1.904 -20.466 1.00 84.44 97 VAL A O 1
ATOM 758 N N . GLU A 1 98 ? 13.301 -3.040 -22.054 1.00 83.19 98 GLU A N 1
ATOM 759 C CA . GLU A 1 98 ? 13.835 -1.870 -22.746 1.00 83.19 98 GLU A CA 1
ATOM 760 C C . GLU A 1 98 ? 12.731 -1.053 -23.427 1.00 83.19 98 GLU A C 1
ATOM 762 O O . GLU A 1 98 ? 11.636 -1.549 -23.697 1.00 83.19 98 GLU A O 1
ATOM 767 N N . LYS A 1 99 ? 13.000 0.230 -23.698 1.00 83.12 99 LYS A N 1
ATOM 768 C CA . LYS A 1 99 ? 12.002 1.178 -24.243 1.00 83.12 99 LYS A CA 1
ATOM 769 C C . LYS A 1 99 ? 11.451 0.787 -25.617 1.00 83.12 99 LYS A C 1
ATOM 771 O O . LYS A 1 99 ? 10.341 1.195 -25.965 1.00 83.12 99 LYS A O 1
ATOM 776 N N . ASP A 1 100 ? 12.240 0.063 -26.395 1.00 84.81 100 ASP A N 1
ATOM 777 C CA . ASP A 1 100 ? 11.921 -0.452 -27.725 1.00 84.81 100 ASP A CA 1
ATOM 778 C C . ASP A 1 100 ? 11.199 -1.810 -27.689 1.00 84.81 100 ASP A C 1
ATOM 780 O O . ASP A 1 100 ? 10.611 -2.214 -28.692 1.00 84.81 100 ASP A O 1
ATOM 784 N N . HIS A 1 101 ? 11.159 -2.480 -26.535 1.00 82.44 101 HIS A N 1
ATOM 785 C CA . HIS A 1 101 ? 10.461 -3.749 -26.367 1.00 82.44 101 HIS A CA 1
ATOM 786 C C . HIS A 1 101 ? 8.933 -3.569 -26.468 1.00 82.44 101 HIS A C 1
ATOM 788 O O . HIS A 1 101 ? 8.355 -2.670 -25.852 1.00 82.44 101 HIS A O 1
ATOM 794 N N . GLU A 1 102 ? 8.233 -4.475 -27.162 1.00 78.44 102 GLU A N 1
ATOM 795 C CA . GLU A 1 102 ? 6.774 -4.390 -27.382 1.00 78.44 102 GLU A CA 1
ATOM 796 C C . GLU A 1 102 ? 5.966 -4.281 -26.071 1.00 78.44 102 GLU A C 1
ATOM 798 O O . GLU A 1 102 ? 5.066 -3.448 -25.933 1.00 78.44 102 GLU A O 1
ATOM 803 N N . TYR A 1 103 ? 6.353 -5.052 -25.051 1.00 77.12 103 TYR A N 1
ATOM 804 C CA . TYR A 1 103 ? 5.745 -5.010 -23.722 1.00 77.12 103 TYR A CA 1
ATOM 805 C C . TYR A 1 103 ? 6.045 -3.750 -22.907 1.00 77.12 103 TYR A C 1
ATOM 807 O O . TYR A 1 103 ? 5.346 -3.521 -21.921 1.00 77.12 103 TYR A O 1
ATOM 815 N N . TYR A 1 104 ? 6.989 -2.884 -23.301 1.00 78.75 104 TYR A N 1
ATOM 816 C CA . TYR A 1 104 ? 7.279 -1.640 -22.570 1.00 78.75 104 TYR A CA 1
ATOM 817 C C . TYR A 1 104 ? 6.018 -0.796 -22.362 1.00 78.75 104 TYR A C 1
ATOM 819 O O . TYR A 1 104 ? 5.768 -0.284 -21.265 1.00 78.75 104 TYR A O 1
ATOM 827 N N . ARG A 1 105 ? 5.177 -0.732 -23.402 1.00 75.88 105 ARG A N 1
ATOM 828 C CA . ARG A 1 105 ? 3.910 0.013 -23.421 1.00 75.88 105 ARG A CA 1
ATOM 829 C C . ARG A 1 105 ? 2.729 -0.750 -22.819 1.00 75.88 105 ARG A C 1
ATOM 831 O O . ARG A 1 105 ? 1.672 -0.148 -22.646 1.00 75.88 105 ARG A O 1
ATOM 838 N N . SER A 1 106 ? 2.900 -2.025 -22.466 1.00 82.56 106 SER A N 1
ATOM 839 C CA . SER A 1 106 ? 1.864 -2.87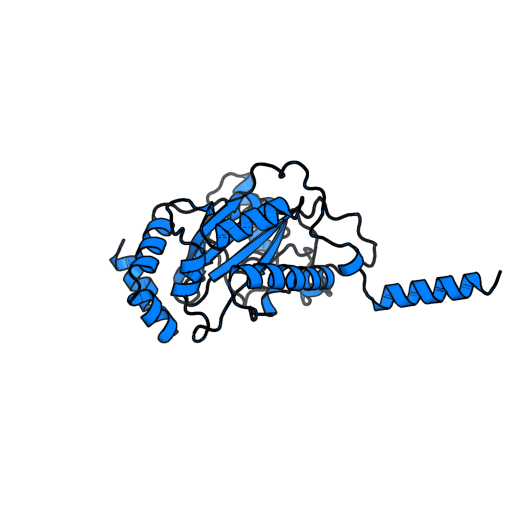4 -21.867 1.00 82.56 106 SER A CA 1
ATOM 840 C C . SER A 1 106 ? 2.262 -3.313 -20.451 1.00 82.56 106 SER A C 1
ATOM 842 O O . SER A 1 106 ? 2.742 -4.428 -20.244 1.00 82.56 106 SER A O 1
ATOM 844 N N . PRO A 1 107 ? 2.076 -2.451 -19.429 1.00 80.94 107 PRO A N 1
ATOM 845 C CA . PRO A 1 107 ? 2.434 -2.782 -18.051 1.00 80.94 107 PRO A CA 1
ATOM 846 C C . PRO A 1 107 ? 1.747 -4.036 -17.503 1.00 80.94 107 PRO A C 1
ATOM 848 O O . PRO A 1 107 ? 2.320 -4.713 -16.657 1.00 80.94 107 PRO A O 1
ATOM 851 N N . SER A 1 108 ? 0.536 -4.357 -17.968 1.00 82.56 108 SER A N 1
ATOM 852 C CA . SER A 1 108 ? -0.176 -5.576 -17.569 1.00 82.56 108 SER A CA 1
ATOM 853 C C . SER A 1 108 ? 0.531 -6.841 -18.058 1.00 82.56 108 SER A C 1
ATOM 855 O O . SER A 1 108 ? 0.613 -7.807 -17.304 1.00 82.56 108 SER A O 1
ATOM 857 N N . ALA A 1 109 ? 1.111 -6.813 -19.263 1.00 84.31 109 ALA A N 1
ATOM 858 C CA . ALA A 1 109 ? 1.909 -7.911 -19.814 1.00 84.31 109 ALA A CA 1
ATOM 859 C C . ALA A 1 109 ? 3.265 -8.083 -19.108 1.00 84.31 109 ALA A C 1
ATOM 861 O O . ALA A 1 109 ? 3.949 -9.080 -19.309 1.00 84.31 109 ALA A O 1
ATOM 862 N N . ARG A 1 110 ? 3.653 -7.117 -18.269 1.00 89.50 110 ARG A N 1
ATOM 863 C CA . ARG A 1 110 ? 4.915 -7.127 -17.528 1.00 89.50 110 ARG A CA 1
ATOM 864 C C . ARG A 1 110 ? 4.769 -7.640 -16.100 1.00 89.50 110 ARG A C 1
ATOM 866 O O . ARG A 1 110 ? 5.745 -7.561 -15.375 1.00 89.50 110 ARG A O 1
ATOM 873 N N . ALA A 1 111 ? 3.609 -8.124 -15.651 1.00 92.38 111 ALA A N 1
ATOM 874 C CA . ALA A 1 111 ? 3.481 -8.653 -14.289 1.00 92.38 111 ALA A CA 1
ATOM 875 C C . ALA A 1 111 ? 4.516 -9.765 -14.025 1.00 92.38 111 ALA A C 1
ATOM 877 O O . ALA A 1 111 ? 4.651 -10.676 -14.839 1.00 92.38 111 ALA A O 1
ATOM 878 N N . SER A 1 112 ? 5.235 -9.699 -12.901 1.00 92.38 112 SER A N 1
ATOM 879 C CA . SER A 1 112 ? 6.245 -10.696 -12.522 1.00 92.38 112 SER A CA 1
ATOM 880 C C . SER A 1 112 ? 6.072 -11.180 -11.080 1.00 92.38 112 SER A C 1
ATOM 882 O O . SER A 1 112 ? 5.316 -10.609 -10.287 1.00 92.38 112 SER A O 1
ATOM 884 N N . LEU A 1 113 ? 6.765 -12.269 -10.741 1.00 92.38 113 LEU A N 1
ATOM 885 C CA . LEU A 1 113 ? 6.925 -12.719 -9.361 1.00 92.38 113 LEU A CA 1
ATOM 886 C C . LEU A 1 113 ? 8.160 -12.030 -8.764 1.00 92.38 113 LEU A C 1
ATOM 888 O O . LEU A 1 113 ? 9.279 -12.308 -9.179 1.00 92.38 113 LEU A O 1
ATOM 892 N N . GLY A 1 114 ? 7.956 -11.124 -7.804 1.00 92.69 114 GLY A N 1
ATOM 893 C CA . GLY A 1 114 ? 9.032 -10.651 -6.918 1.00 92.69 114 GLY A CA 1
ATOM 894 C C . GLY A 1 114 ? 9.154 -11.551 -5.693 1.00 92.69 114 GLY A C 1
ATOM 895 O O . GLY A 1 114 ? 8.718 -12.696 -5.747 1.00 92.69 114 GLY A O 1
ATOM 896 N N . ARG A 1 115 ? 9.678 -11.036 -4.574 1.00 95.56 115 ARG A N 1
ATOM 897 C CA . ARG A 1 115 ? 9.653 -11.720 -3.260 1.00 95.56 115 ARG A CA 1
ATOM 898 C C . ARG A 1 115 ? 8.308 -11.575 -2.550 1.00 95.56 115 ARG A C 1
ATOM 900 O O . ARG A 1 115 ? 7.862 -12.466 -1.827 1.00 95.56 115 ARG A O 1
ATOM 907 N N . HIS A 1 116 ? 7.669 -10.428 -2.755 1.00 97.44 116 HIS A N 1
ATOM 908 C CA . HIS A 1 116 ? 6.378 -10.100 -2.170 1.00 97.44 116 HIS A CA 1
ATOM 909 C C . HIS A 1 116 ? 5.405 -9.600 -3.229 1.00 97.44 116 HIS A C 1
ATOM 911 O O . HIS A 1 116 ? 5.787 -8.845 -4.128 1.00 97.44 116 HIS A O 1
ATOM 917 N N . HIS A 1 117 ? 4.134 -9.950 -3.060 1.00 97.88 117 HIS A N 1
ATOM 918 C CA . HIS A 1 117 ? 3.027 -9.328 -3.769 1.00 97.88 117 HIS A CA 1
ATOM 919 C C . HIS A 1 117 ? 2.192 -8.490 -2.799 1.00 97.88 117 HIS A C 1
ATOM 921 O O . HIS A 1 117 ? 1.828 -8.955 -1.715 1.00 97.88 117 HIS A O 1
ATOM 927 N N . VAL A 1 118 ? 1.878 -7.257 -3.196 1.00 98.62 118 VAL A N 1
ATOM 928 C CA . VAL A 1 118 ? 1.081 -6.309 -2.415 1.00 98.62 118 VAL A CA 1
ATOM 929 C C . VAL A 1 118 ? -0.300 -6.146 -3.039 1.00 98.62 118 VAL A C 1
ATOM 931 O O . VAL A 1 118 ? -0.476 -5.475 -4.065 1.00 98.62 118 VAL A O 1
ATOM 934 N N . PHE A 1 119 ? -1.310 -6.699 -2.380 1.00 98.62 119 PHE A N 1
ATOM 935 C CA . PHE A 1 119 ? -2.698 -6.380 -2.684 1.00 98.62 119 PHE A CA 1
ATOM 936 C C . PHE A 1 119 ? -3.072 -5.071 -2.000 1.00 98.62 119 PHE A C 1
ATOM 938 O O . PHE A 1 119 ? -2.785 -4.877 -0.822 1.00 98.62 119 PHE A O 1
ATOM 945 N N . THR A 1 120 ? -3.709 -4.167 -2.736 1.00 98.44 120 THR A N 1
ATOM 946 C CA . THR A 1 120 ? -4.146 -2.880 -2.190 1.00 98.44 120 THR A CA 1
ATOM 947 C C . THR A 1 120 ? -5.656 -2.822 -2.202 1.00 98.44 120 THR A C 1
ATOM 949 O O . THR A 1 120 ? -6.252 -3.030 -3.252 1.00 98.44 120 THR A O 1
ATOM 952 N N . ILE A 1 121 ? -6.261 -2.514 -1.063 1.00 98.25 121 ILE A N 1
ATOM 953 C CA . ILE A 1 121 ? -7.679 -2.168 -0.974 1.00 98.25 121 ILE A CA 1
ATOM 954 C C . ILE A 1 121 ? -7.771 -0.675 -0.667 1.00 98.25 121 ILE A C 1
ATOM 956 O O . ILE A 1 121 ? -7.147 -0.197 0.282 1.00 98.25 121 ILE A O 1
ATOM 960 N N . GLU A 1 122 ? -8.520 0.058 -1.482 1.00 96.44 122 GLU A N 1
ATOM 961 C CA . GLU A 1 122 ? -8.780 1.488 -1.311 1.00 96.44 122 GLU A CA 1
ATOM 962 C C . GLU A 1 122 ? -10.283 1.743 -1.412 1.00 96.44 122 GLU A C 1
ATOM 964 O O . GLU A 1 122 ? -10.952 1.191 -2.283 1.00 96.44 122 GLU A O 1
ATOM 969 N N . TYR A 1 123 ? -10.798 2.596 -0.528 1.00 95.12 123 TYR A N 1
ATOM 970 C CA . TYR A 1 123 ? -12.182 3.053 -0.547 1.00 95.12 123 TYR A CA 1
ATOM 971 C C . TYR A 1 123 ? -12.213 4.554 -0.803 1.00 95.12 123 TYR A C 1
ATOM 973 O O . TYR A 1 123 ? -11.746 5.347 0.021 1.00 95.12 123 TYR A O 1
ATOM 981 N N . ASP A 1 124 ? -12.756 4.922 -1.959 1.00 89.19 124 ASP A N 1
ATOM 982 C CA . ASP A 1 124 ? -12.646 6.276 -2.500 1.00 89.19 124 ASP A CA 1
ATOM 983 C C . ASP A 1 124 ? -13.959 7.073 -2.462 1.00 89.19 124 ASP A C 1
ATOM 985 O O . ASP A 1 124 ? -13.952 8.290 -2.705 1.00 89.19 124 ASP A O 1
ATOM 989 N N . ASP A 1 125 ? -15.055 6.384 -2.127 1.00 92.06 125 ASP A N 1
ATOM 990 C CA . ASP A 1 125 ? -16.373 6.949 -1.859 1.00 92.06 125 ASP A CA 1
ATOM 991 C C . ASP A 1 125 ? -16.423 7.495 -0.429 1.00 92.06 125 ASP A C 1
ATOM 993 O O . ASP A 1 125 ? -16.568 6.774 0.558 1.00 92.06 125 ASP A O 1
ATOM 997 N N . ILE A 1 126 ? -16.263 8.805 -0.334 1.00 91.44 126 ILE A N 1
ATOM 998 C CA . ILE A 1 126 ? -16.204 9.541 0.928 1.00 91.44 126 ILE A CA 1
ATOM 999 C C . ILE A 1 126 ? -17.573 9.827 1.539 1.00 91.44 126 ILE A C 1
ATOM 1001 O O . ILE A 1 126 ? -17.626 10.248 2.693 1.00 91.44 126 ILE A O 1
ATOM 1005 N N . GLU A 1 127 ? -18.649 9.683 0.764 1.00 89.81 127 GLU A N 1
ATOM 1006 C CA . GLU A 1 127 ? -20.008 9.908 1.255 1.00 89.81 127 GLU A CA 1
ATOM 1007 C C . GLU A 1 127 ? -20.462 8.678 2.034 1.00 89.81 127 GLU A C 1
ATOM 1009 O O . GLU A 1 127 ? -21.007 8.800 3.131 1.00 89.81 127 GLU A O 1
ATOM 1014 N N . ILE A 1 128 ? -20.135 7.493 1.511 1.00 92.25 128 ILE A N 1
ATOM 1015 C CA . ILE A 1 128 ? -20.394 6.216 2.177 1.00 92.25 128 ILE A CA 1
ATOM 1016 C C . ILE A 1 128 ? -19.328 5.929 3.242 1.00 92.25 128 ILE A C 1
ATOM 1018 O O . ILE A 1 128 ? -19.649 5.456 4.334 1.00 92.25 128 ILE A O 1
ATOM 1022 N N . ILE A 1 129 ? -18.053 6.219 2.949 1.00 95.12 129 ILE A N 1
ATOM 1023 C CA . ILE A 1 129 ? -16.912 5.836 3.794 1.00 95.12 129 ILE A CA 1
ATOM 1024 C C . ILE A 1 129 ? -16.004 7.046 4.062 1.00 95.12 129 ILE A C 1
ATOM 1026 O O . ILE A 1 129 ? -14.890 7.135 3.523 1.00 95.12 129 ILE A O 1
ATOM 1030 N N . PRO A 1 130 ? -16.432 7.977 4.939 1.00 95.50 130 PRO A N 1
ATOM 1031 C CA . PRO A 1 130 ? -15.630 9.136 5.298 1.00 95.50 130 PRO A CA 1
ATOM 1032 C C . PRO A 1 130 ? -14.226 8.749 5.796 1.00 95.50 130 PRO A C 1
ATOM 1034 O O . PRO A 1 130 ? -14.062 7.713 6.456 1.00 95.50 130 PRO A O 1
ATOM 1037 N N . PRO A 1 131 ? -13.199 9.586 5.564 1.00 95.88 131 PRO A N 1
ATOM 1038 C CA . PRO A 1 131 ? -11.837 9.303 6.013 1.00 95.88 131 PRO A CA 1
ATOM 1039 C C . PRO A 1 131 ? -11.745 8.941 7.505 1.00 95.88 131 PRO A C 1
ATOM 1041 O O . PRO A 1 131 ? -10.980 8.054 7.887 1.00 95.88 131 PRO A O 1
ATOM 1044 N N . SER A 1 132 ? -12.537 9.574 8.372 1.00 96.94 132 SER A N 1
ATOM 1045 C CA . SER A 1 132 ? -12.531 9.322 9.815 1.00 96.94 132 SER A CA 1
ATOM 1046 C C . SER A 1 132 ? -12.973 7.907 10.207 1.00 96.94 132 SER A C 1
ATOM 1048 O O . SER A 1 132 ? -12.499 7.383 11.234 1.00 96.94 132 SER A O 1
ATOM 1050 N N . VAL A 1 133 ? -13.813 7.275 9.375 1.00 97.12 133 VAL A N 1
ATOM 1051 C CA . VAL A 1 133 ? -14.193 5.857 9.460 1.00 97.12 133 VAL A CA 1
ATOM 1052 C C . VAL A 1 133 ? -12.994 4.985 9.104 1.00 97.12 133 VAL A C 1
ATOM 1054 O O . VAL A 1 133 ? -12.625 4.120 9.901 1.00 97.12 133 VAL A O 1
ATOM 1057 N N . GLN A 1 134 ? -12.316 5.277 7.990 1.00 97.31 134 GLN A N 1
ATOM 1058 C CA . GLN A 1 134 ? -11.131 4.530 7.546 1.00 97.31 134 GLN A CA 1
ATOM 1059 C C . GLN A 1 134 ? -9.993 4.605 8.579 1.00 97.31 134 GLN A C 1
ATOM 1061 O O . GLN A 1 134 ? -9.402 3.598 8.972 1.00 97.31 134 GLN A O 1
ATOM 1066 N N . PHE A 1 135 ? -9.756 5.794 9.142 1.00 97.38 135 PHE A N 1
ATOM 1067 C CA . PHE A 1 135 ? -8.835 5.998 10.266 1.00 97.38 135 PHE A CA 1
ATOM 1068 C C . PHE A 1 135 ? -9.259 5.200 11.509 1.00 97.38 135 PHE A C 1
ATOM 1070 O O . PHE A 1 135 ? -8.420 4.789 12.318 1.00 97.38 135 PHE A O 1
ATOM 1077 N N . GLY A 1 136 ? -10.566 4.988 11.678 1.00 96.44 136 GLY A N 1
ATOM 1078 C CA . GLY A 1 136 ? -11.161 4.176 12.735 1.00 96.44 136 GLY A CA 1
ATOM 1079 C C . GLY A 1 136 ? -10.800 2.710 12.664 1.00 96.44 136 GLY A C 1
ATOM 1080 O O . GLY A 1 136 ? -10.587 2.115 13.720 1.00 96.44 136 GLY A O 1
ATOM 1081 N N . TRP A 1 137 ? -10.608 2.159 11.467 1.00 97.19 137 TRP A N 1
ATOM 1082 C CA . TRP A 1 137 ? -10.161 0.777 11.306 1.00 97.19 137 TRP A CA 1
ATOM 1083 C C . TRP A 1 137 ? -8.787 0.518 11.932 1.00 97.19 137 TRP A C 1
ATOM 1085 O O . TRP A 1 137 ? -8.514 -0.593 12.387 1.00 97.19 137 TRP A O 1
ATOM 1095 N N . CYS A 1 138 ? -7.951 1.555 12.013 1.00 95.81 138 CYS A N 1
ATOM 1096 C CA . CYS A 1 138 ? -6.618 1.511 12.611 1.00 95.81 138 CYS A CA 1
ATOM 1097 C C . CYS A 1 138 ? -6.630 1.700 14.140 1.00 95.81 138 CYS A C 1
ATOM 1099 O O . CYS A 1 138 ? -5.640 1.404 14.812 1.00 95.81 138 CYS A O 1
ATOM 1101 N N . ARG A 1 139 ? -7.727 2.208 14.726 1.00 92.31 139 ARG A N 1
ATOM 1102 C CA . ARG A 1 139 ? -7.816 2.488 16.171 1.00 92.31 139 ARG A CA 1
ATOM 1103 C C . ARG A 1 139 ? -8.200 1.240 16.951 1.00 92.31 139 ARG A C 1
ATOM 1105 O O . ARG A 1 139 ? -9.100 0.501 16.573 1.00 92.31 139 ARG A O 1
ATOM 1112 N N . SER A 1 140 ? -7.544 1.045 18.089 1.00 82.94 140 SER A N 1
ATOM 1113 C CA . SER A 1 140 ? -7.877 -0.021 19.036 1.00 82.94 140 SER A CA 1
ATOM 1114 C C . SER A 1 140 ? -8.862 0.483 20.089 1.00 82.94 140 SER A C 1
ATOM 1116 O O . SER A 1 140 ? -8.530 1.449 20.780 1.00 82.94 140 SER A O 1
ATOM 1118 N N . PRO A 1 141 ? -10.034 -0.151 20.257 1.00 64.12 141 PRO A N 1
ATOM 1119 C CA . PRO A 1 141 ? -10.990 0.230 21.295 1.00 64.12 141 PRO A CA 1
ATOM 1120 C C . PRO A 1 141 ? -10.442 0.041 22.723 1.00 64.12 141 PRO A C 1
ATOM 1122 O O . PRO A 1 141 ? -10.730 0.861 23.587 1.00 64.12 141 PRO A O 1
ATOM 1125 N N . GLY A 1 142 ? -9.615 -0.986 22.971 1.00 56.09 142 GLY A N 1
ATOM 1126 C CA . GLY A 1 142 ? -9.131 -1.360 24.311 1.00 56.09 142 GLY A CA 1
ATOM 1127 C C . GLY A 1 142 ? -7.612 -1.300 24.495 1.00 56.09 142 GLY A C 1
ATOM 1128 O O . GLY A 1 142 ? -7.023 -2.210 25.068 1.00 56.09 142 GLY A O 1
ATOM 1129 N N . LYS A 1 143 ? -6.958 -0.238 24.000 1.00 64.62 143 LYS A N 1
ATOM 1130 C CA . LYS A 1 143 ? -5.497 0.016 24.099 1.00 64.62 143 LYS A CA 1
ATOM 1131 C C . LYS A 1 143 ? -4.570 -1.034 23.452 1.00 64.62 143 LYS A C 1
ATOM 1133 O O . LYS A 1 143 ? -3.369 -0.794 23.401 1.00 64.62 143 LYS A O 1
ATOM 1138 N N . THR A 1 144 ? -5.088 -2.137 22.909 1.00 72.94 144 THR A N 1
ATOM 1139 C CA . THR A 1 144 ? -4.287 -3.187 22.255 1.00 72.94 144 THR A CA 1
ATOM 1140 C C . THR A 1 144 ? -4.453 -3.161 20.728 1.00 72.94 144 THR A C 1
ATOM 1142 O O . THR A 1 144 ? -5.568 -3.373 20.248 1.00 72.94 144 THR A O 1
ATOM 1145 N N . PRO A 1 145 ? -3.369 -2.963 19.944 1.00 72.81 145 PRO A N 1
ATOM 1146 C CA . PRO A 1 145 ? -3.391 -2.949 18.472 1.00 72.81 145 PRO A CA 1
ATOM 1147 C C . PRO A 1 145 ? -4.187 -4.089 17.819 1.00 72.81 145 PRO A C 1
ATOM 1149 O O . PRO A 1 145 ? -4.875 -3.873 16.825 1.00 72.81 145 PRO A O 1
ATOM 1152 N N . ALA A 1 146 ? -4.164 -5.283 18.422 1.00 79.25 146 ALA A N 1
ATOM 1153 C CA . ALA A 1 146 ? -4.861 -6.485 17.954 1.00 79.25 146 ALA A CA 1
ATOM 1154 C C . ALA A 1 146 ? -6.404 -6.403 17.987 1.00 79.25 146 ALA A C 1
ATOM 1156 O O . ALA A 1 146 ? -7.085 -7.275 17.437 1.00 79.25 146 ALA A O 1
ATOM 1157 N N . GLN A 1 147 ? -6.966 -5.392 18.654 1.00 87.00 147 GLN A N 1
ATOM 1158 C CA . GLN A 1 147 ? -8.410 -5.166 18.733 1.00 87.00 147 GLN A CA 1
ATOM 1159 C C . GLN A 1 147 ? -8.929 -4.174 17.689 1.00 87.00 147 GLN A C 1
ATOM 1161 O O . GLN A 1 147 ? -10.147 -4.038 17.561 1.00 87.00 147 GLN A O 1
ATOM 1166 N N . SER A 1 148 ? -8.060 -3.480 16.946 1.00 95.00 148 SER A N 1
ATOM 1167 C CA . SER A 1 148 ? -8.506 -2.668 15.807 1.00 95.00 148 SER A CA 1
ATOM 1168 C C . SER A 1 148 ? -9.080 -3.557 14.696 1.00 95.00 148 SER A C 1
ATOM 1170 O O . SER A 1 148 ? -8.856 -4.768 14.687 1.00 95.00 148 SER A O 1
ATOM 1172 N N . VAL A 1 149 ? -9.830 -2.980 13.751 1.00 96.75 149 VAL A N 1
ATOM 1173 C CA . VAL A 1 149 ? -10.315 -3.736 12.579 1.00 96.75 149 VAL A CA 1
ATOM 1174 C C . VAL A 1 149 ? -9.129 -4.332 11.819 1.00 96.75 149 VAL A C 1
ATOM 1176 O O . VAL A 1 149 ? -9.135 -5.519 11.511 1.00 96.75 149 VAL A O 1
ATOM 1179 N N . MET A 1 150 ? -8.073 -3.540 11.612 1.00 97.50 150 MET A N 1
ATOM 1180 C CA . MET A 1 150 ? -6.855 -3.998 10.936 1.00 97.50 150 MET A CA 1
ATOM 1181 C C . MET A 1 150 ? -6.094 -5.058 11.741 1.00 97.50 150 MET A C 1
ATOM 1183 O O . MET A 1 150 ? -5.603 -6.022 11.166 1.00 97.50 150 MET A O 1
ATOM 1187 N N . GLY A 1 151 ? -6.066 -4.953 13.073 1.00 96.44 151 GLY A N 1
ATOM 1188 C CA . GLY A 1 151 ? -5.474 -5.972 13.943 1.00 96.44 151 GLY A CA 1
ATOM 1189 C C . GLY A 1 151 ? -6.228 -7.305 13.905 1.00 96.44 151 GLY A C 1
ATOM 1190 O O . GLY A 1 151 ? -5.609 -8.370 13.931 1.00 96.44 151 GLY A O 1
ATOM 1191 N N . ARG A 1 152 ? -7.563 -7.271 13.791 1.00 96.44 152 ARG A N 1
ATOM 1192 C CA . ARG A 1 152 ? -8.377 -8.483 13.604 1.00 96.44 152 ARG A CA 1
ATOM 1193 C C . ARG A 1 152 ? -8.183 -9.095 12.220 1.00 96.44 152 ARG A C 1
ATOM 1195 O O . ARG A 1 152 ? -8.007 -10.307 12.149 1.00 96.44 152 ARG A O 1
ATOM 1202 N N . LEU A 1 153 ? -8.148 -8.276 11.168 1.00 97.88 153 LEU A N 1
ATOM 1203 C CA . LEU A 1 153 ? -7.836 -8.718 9.807 1.00 97.88 153 LEU A CA 1
ATOM 1204 C C . LEU A 1 153 ? -6.450 -9.376 9.743 1.00 97.88 153 LEU A C 1
ATOM 1206 O O . LEU A 1 153 ? -6.315 -10.479 9.225 1.00 97.88 153 LEU A O 1
ATOM 1210 N N . HIS A 1 154 ? -5.431 -8.742 10.326 1.00 97.12 154 HIS A N 1
ATOM 1211 C CA . HIS A 1 154 ? -4.074 -9.285 10.398 1.00 97.12 154 HIS A CA 1
ATOM 1212 C C . HIS A 1 154 ? -4.027 -10.651 11.085 1.00 97.12 154 HIS A C 1
ATOM 1214 O O . HIS A 1 154 ? -3.403 -11.583 10.572 1.00 97.12 154 HIS A O 1
ATOM 1220 N N . ARG A 1 155 ? -4.711 -10.796 12.229 1.00 95.19 155 ARG A N 1
ATOM 1221 C CA . ARG A 1 155 ? -4.801 -12.077 12.939 1.00 95.19 155 ARG A CA 1
ATOM 1222 C C . ARG A 1 155 ? -5.499 -13.142 12.094 1.00 95.19 155 ARG A C 1
ATOM 1224 O O . ARG A 1 155 ? -4.991 -14.254 12.009 1.00 95.19 155 ARG A O 1
ATOM 1231 N N . ASP A 1 156 ? -6.619 -12.794 11.468 1.00 96.12 156 ASP A N 1
ATOM 1232 C CA . ASP A 1 156 ? -7.396 -13.700 10.620 1.00 96.12 156 ASP A CA 1
ATOM 1233 C C . ASP A 1 156 ? -6.563 -14.219 9.436 1.00 96.12 156 ASP A C 1
ATOM 1235 O O . ASP A 1 156 ? -6.409 -15.426 9.257 1.00 96.12 156 ASP A O 1
ATOM 1239 N N . LEU A 1 157 ? -5.912 -13.320 8.691 1.00 97.31 157 LEU A N 1
ATOM 1240 C CA . LEU A 1 157 ? -5.023 -13.699 7.588 1.00 97.31 157 LEU A CA 1
ATOM 1241 C C . LEU A 1 157 ? -3.822 -14.528 8.070 1.00 97.31 157 LEU A C 1
ATOM 1243 O O . LEU A 1 157 ? -3.460 -15.509 7.425 1.00 97.31 157 LEU A O 1
ATOM 1247 N N . SER A 1 158 ? -3.247 -14.194 9.231 1.00 95.94 158 SER A N 1
ATOM 1248 C CA . SER A 1 158 ? -2.134 -14.951 9.829 1.00 95.94 158 SER A CA 1
ATOM 1249 C C . SER A 1 158 ? -2.508 -16.377 10.218 1.00 95.94 158 SER A C 1
ATOM 1251 O O . SER A 1 158 ? -1.641 -17.251 10.202 1.00 95.94 158 SER A O 1
ATOM 1253 N N . GLN A 1 159 ? -3.765 -16.608 10.595 1.00 94.88 159 GLN A N 1
ATOM 1254 C CA . GLN A 1 159 ? -4.286 -17.924 10.966 1.00 94.88 159 GLN A CA 1
ATOM 1255 C C . GLN A 1 159 ? -4.767 -18.728 9.754 1.00 94.88 159 GLN A C 1
ATOM 1257 O O . GLN A 1 159 ? -4.792 -19.953 9.816 1.00 94.88 159 GLN A O 1
ATOM 1262 N N . LYS A 1 160 ? -5.136 -18.057 8.659 1.00 95.19 160 LYS A N 1
ATOM 1263 C CA . LYS A 1 160 ? -5.625 -18.707 7.438 1.00 95.19 160 LYS A CA 1
ATOM 1264 C C . LYS A 1 160 ? -4.518 -19.070 6.459 1.00 95.19 160 LYS A C 1
ATOM 1266 O O . LYS A 1 160 ? -4.620 -20.110 5.821 1.00 95.19 160 LYS A O 1
ATOM 1271 N N . PHE A 1 161 ? -3.493 -18.229 6.325 1.00 95.75 161 PHE A N 1
ATOM 1272 C CA . PHE A 1 161 ? -2.561 -18.319 5.204 1.00 95.75 161 PHE A CA 1
ATOM 1273 C C . PHE A 1 161 ? -1.095 -18.368 5.653 1.00 95.75 161 PHE A C 1
ATOM 1275 O O . PHE A 1 161 ? -0.607 -17.519 6.410 1.00 95.75 161 PHE A O 1
ATOM 1282 N N . ALA A 1 162 ? -0.371 -19.381 5.181 1.00 94.00 162 ALA A N 1
ATOM 1283 C CA . ALA A 1 162 ? 1.042 -19.599 5.481 1.00 94.00 162 ALA A CA 1
ATOM 1284 C C . ALA A 1 162 ? 1.937 -18.534 4.824 1.00 94.00 162 ALA A C 1
ATOM 1286 O O . ALA A 1 162 ? 2.930 -18.108 5.409 1.00 94.00 162 ALA A O 1
ATOM 1287 N N . ASP A 1 163 ? 1.532 -18.053 3.652 1.00 95.31 163 ASP A N 1
ATOM 1288 C CA . ASP A 1 163 ? 2.205 -17.041 2.835 1.00 95.31 163 ASP A CA 1
ATOM 1289 C C . ASP A 1 163 ? 1.825 -15.596 3.180 1.00 95.31 163 ASP A C 1
ATOM 1291 O O . ASP A 1 163 ? 2.469 -14.668 2.688 1.00 95.31 163 ASP A O 1
ATOM 1295 N N . TYR A 1 164 ? 0.841 -15.361 4.055 1.00 97.62 164 TYR A N 1
ATOM 1296 C CA . TYR A 1 164 ? 0.571 -14.013 4.557 1.00 97.62 164 TYR A CA 1
ATOM 1297 C C . TYR A 1 164 ? 1.786 -13.477 5.323 1.00 97.62 164 TYR A C 1
ATOM 1299 O O . TYR A 1 164 ? 2.298 -14.140 6.226 1.00 97.62 164 TYR A O 1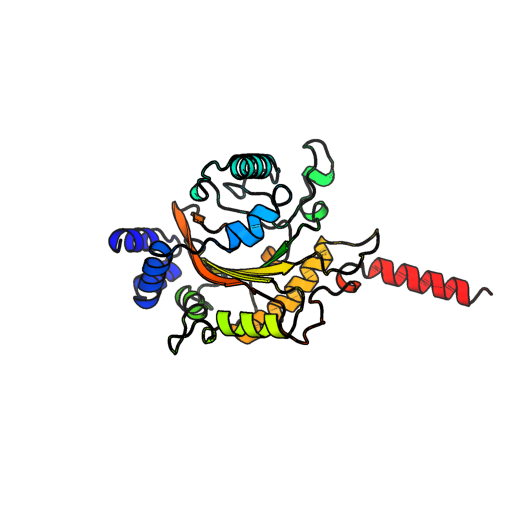
ATOM 1307 N N . PHE A 1 165 ? 2.239 -12.268 4.994 1.00 97.12 165 PHE A N 1
ATOM 1308 C CA . PHE A 1 165 ? 3.433 -11.669 5.590 1.00 97.12 165 PHE A CA 1
ATOM 1309 C C . PHE A 1 165 ? 3.105 -10.545 6.574 1.00 97.12 165 PHE A C 1
ATOM 1311 O O . PHE A 1 165 ? 3.679 -10.476 7.661 1.00 97.12 165 PHE A O 1
ATOM 1318 N N . GLY A 1 166 ? 2.163 -9.676 6.217 1.00 97.81 166 GLY A N 1
ATOM 1319 C CA . GLY A 1 166 ? 1.812 -8.513 7.022 1.00 97.81 166 GLY A CA 1
ATOM 1320 C C . GLY A 1 166 ? 0.929 -7.534 6.269 1.00 97.81 166 GLY A C 1
ATOM 1321 O O . GLY A 1 166 ? 0.463 -7.811 5.160 1.00 97.81 166 GLY A O 1
ATOM 1322 N N . ALA A 1 167 ? 0.662 -6.391 6.886 1.00 98.31 167 ALA A N 1
ATOM 1323 C CA . ALA A 1 167 ? -0.085 -5.318 6.252 1.00 98.31 167 ALA A CA 1
ATOM 1324 C C . ALA A 1 167 ? 0.328 -3.942 6.786 1.00 98.31 167 ALA A C 1
ATOM 1326 O O . ALA A 1 167 ? 0.783 -3.804 7.923 1.00 98.31 167 ALA A O 1
ATOM 1327 N N . THR A 1 168 ? 0.106 -2.919 5.967 1.00 98.38 168 THR A N 1
ATOM 1328 C CA . THR A 1 168 ? 0.276 -1.510 6.326 1.00 98.38 168 THR A CA 1
ATOM 1329 C C . THR A 1 168 ? -0.903 -0.695 5.795 1.00 98.38 168 THR A C 1
ATOM 1331 O O . THR A 1 168 ? -1.451 -0.995 4.732 1.00 98.38 168 THR A O 1
ATOM 1334 N N . VAL A 1 169 ? -1.331 0.320 6.541 1.00 98.38 169 VAL A N 1
ATOM 1335 C CA . VAL A 1 169 ? -2.397 1.244 6.142 1.00 98.38 169 VAL A CA 1
ATOM 1336 C C . VAL A 1 169 ? -1.822 2.639 6.009 1.00 98.38 169 VAL A C 1
ATOM 1338 O O . VAL A 1 169 ? -1.337 3.219 6.981 1.00 98.38 169 VAL A O 1
ATOM 1341 N N . VAL A 1 170 ? -1.922 3.196 4.807 1.00 98.12 170 VAL A N 1
ATOM 1342 C CA . VAL A 1 170 ? -1.324 4.477 4.436 1.00 98.12 170 VAL A CA 1
ATOM 1343 C C . VAL A 1 170 ? -2.429 5.474 4.129 1.00 98.12 170 VAL A C 1
ATOM 1345 O O . VAL A 1 170 ? -3.200 5.282 3.192 1.00 98.12 170 VAL A O 1
ATOM 1348 N N . TRP A 1 171 ? -2.501 6.573 4.874 1.00 97.75 171 TRP A N 1
ATOM 1349 C CA . TRP A 1 171 ? -3.317 7.713 4.464 1.00 97.75 171 TRP A CA 1
ATOM 1350 C C . TRP A 1 171 ? -2.724 8.330 3.197 1.00 97.75 171 TRP A C 1
ATOM 1352 O O . TRP A 1 171 ? -1.539 8.663 3.170 1.00 97.75 171 TRP A O 1
ATOM 1362 N N . SER A 1 172 ? -3.544 8.544 2.167 1.00 95.31 172 SER A N 1
ATOM 1363 C CA . SER A 1 172 ? -3.092 9.031 0.857 1.00 95.31 172 SER A CA 1
ATOM 1364 C C . SER A 1 172 ? -2.623 10.491 0.846 1.00 95.31 172 SER A C 1
ATOM 1366 O O . SER A 1 172 ? -2.249 10.998 -0.207 1.00 95.31 172 SER A O 1
ATOM 1368 N N . GLY A 1 173 ? -2.670 11.193 1.984 1.00 95.19 173 GLY A N 1
ATOM 1369 C CA . GLY A 1 173 ? -2.465 12.642 2.062 1.00 95.19 173 GLY A CA 1
ATOM 1370 C C . GLY A 1 173 ? -3.689 13.444 1.598 1.00 95.19 173 GLY A C 1
ATOM 1371 O O . GLY A 1 173 ? -3.638 14.674 1.517 1.00 95.19 173 GLY A O 1
ATOM 1372 N N . ASN A 1 174 ? -4.796 12.770 1.280 1.00 94.69 174 ASN A N 1
ATOM 1373 C CA . ASN A 1 174 ? -6.028 13.394 0.814 1.00 94.69 174 ASN A CA 1
ATOM 1374 C C . ASN A 1 174 ? -7.251 12.752 1.491 1.00 94.69 174 ASN A C 1
ATOM 1376 O O . ASN A 1 174 ? -7.463 12.972 2.682 1.00 94.69 174 ASN A O 1
ATOM 1380 N N . LYS A 1 175 ? -8.046 11.965 0.759 1.00 92.19 175 LYS A N 1
ATOM 1381 C CA . LYS A 1 175 ? -9.398 11.545 1.164 1.00 92.19 175 LYS A CA 1
ATOM 1382 C C . LYS A 1 175 ? -9.547 10.065 1.544 1.00 92.19 175 LYS A C 1
ATOM 1384 O O . LYS A 1 175 ? -10.604 9.678 2.016 1.00 92.19 175 LYS A O 1
ATOM 1389 N N . SER A 1 176 ? -8.518 9.252 1.339 1.00 94.75 176 SER A N 1
ATOM 1390 C CA . SER A 1 176 ? -8.610 7.790 1.415 1.00 94.75 176 SER A CA 1
ATOM 1391 C C . SER A 1 176 ? -7.412 7.194 2.149 1.00 94.75 176 SER A C 1
ATOM 1393 O O . SER A 1 176 ? -6.375 7.847 2.338 1.00 94.75 176 SER A O 1
ATOM 1395 N N . CYS A 1 177 ? -7.557 5.946 2.580 1.00 97.31 177 CYS A N 1
ATOM 1396 C CA . CYS A 1 177 ? -6.459 5.105 3.026 1.00 97.31 177 CYS A CA 1
ATOM 1397 C C . CYS A 1 177 ? -6.244 3.962 2.031 1.00 97.31 177 CYS A C 1
ATOM 1399 O O . CYS A 1 177 ? -7.199 3.353 1.556 1.00 97.31 177 CYS A O 1
ATOM 1401 N N . HIS A 1 178 ? -4.982 3.633 1.777 1.00 98.06 178 HIS A N 1
ATOM 1402 C CA . HIS A 1 178 ? -4.596 2.414 1.082 1.00 98.06 178 HIS A CA 1
ATOM 1403 C C . HIS A 1 178 ? -4.252 1.352 2.117 1.00 98.06 178 HIS A C 1
ATOM 1405 O O . HIS A 1 178 ? -3.368 1.557 2.949 1.00 98.06 178 HIS A O 1
ATOM 1411 N N . ILE A 1 179 ? -4.942 0.219 2.059 1.00 98.50 179 ILE A N 1
ATOM 1412 C CA . ILE A 1 179 ? -4.651 -0.963 2.867 1.00 98.50 179 ILE A CA 1
ATOM 1413 C C . ILE A 1 179 ? -3.777 -1.876 2.009 1.00 98.50 179 ILE A C 1
ATOM 1415 O O . ILE A 1 179 ? -4.276 -2.536 1.098 1.00 98.50 179 ILE A O 1
ATOM 1419 N N . HIS A 1 180 ? -2.474 -1.886 2.267 1.00 98.75 180 HIS A N 1
ATOM 1420 C CA . HIS A 1 180 ? -1.513 -2.753 1.595 1.00 98.75 180 HIS A CA 1
ATOM 1421 C C . HIS A 1 180 ? -1.368 -4.053 2.381 1.00 98.75 180 HIS A C 1
ATOM 1423 O O . HIS A 1 180 ? -0.900 -4.050 3.517 1.00 98.75 180 HIS A O 1
ATOM 1429 N N . ILE A 1 181 ? -1.769 -5.164 1.774 1.00 98.75 181 ILE A N 1
ATOM 1430 C CA . ILE A 1 181 ? -1.757 -6.502 2.361 1.00 98.75 181 ILE A CA 1
ATOM 1431 C C . ILE A 1 181 ? -0.742 -7.334 1.587 1.00 98.75 181 ILE A C 1
ATOM 1433 O O . ILE A 1 181 ? -0.793 -7.410 0.357 1.00 98.75 181 ILE A O 1
ATOM 1437 N N . VAL A 1 182 ? 0.201 -7.925 2.310 1.00 98.56 182 VAL A N 1
ATOM 1438 C CA . VAL A 1 182 ? 1.425 -8.471 1.732 1.00 98.56 182 VAL A CA 1
ATOM 1439 C C . VAL A 1 182 ? 1.450 -9.980 1.882 1.00 98.56 182 VAL A C 1
ATOM 1441 O O . VAL A 1 182 ? 1.278 -10.501 2.986 1.00 98.56 182 VAL A O 1
ATOM 1444 N N . PHE A 1 183 ? 1.716 -10.665 0.775 1.00 97.88 183 PHE A N 1
ATOM 1445 C CA . PHE A 1 183 ? 1.937 -12.106 0.735 1.00 97.88 183 PHE A CA 1
ATOM 1446 C C . PHE A 1 183 ? 3.305 -12.411 0.129 1.00 97.88 183 PHE A C 1
ATOM 1448 O O . PHE A 1 183 ? 3.746 -11.734 -0.807 1.00 97.88 183 PHE A O 1
ATOM 1455 N N . ARG A 1 184 ? 3.976 -13.430 0.664 1.00 96.19 184 ARG A N 1
ATOM 1456 C CA . ARG A 1 184 ? 5.216 -13.968 0.105 1.00 96.19 184 ARG A CA 1
ATOM 1457 C C . ARG A 1 184 ? 4.894 -14.818 -1.111 1.00 96.19 184 ARG A C 1
ATOM 1459 O O . ARG A 1 184 ? 4.026 -15.682 -1.060 1.00 96.19 184 ARG A O 1
ATOM 1466 N N . THR A 1 185 ? 5.611 -14.589 -2.194 1.00 94.56 185 THR A N 1
ATOM 1467 C CA . THR A 1 185 ? 5.428 -15.322 -3.455 1.00 94.56 185 THR A CA 1
ATOM 1468 C C . THR A 1 185 ? 6.276 -16.592 -3.521 1.00 94.56 185 THR A C 1
ATOM 1470 O O . THR A 1 185 ? 6.007 -17.449 -4.350 1.00 94.56 185 THR A O 1
ATOM 1473 N N . GLU A 1 186 ? 7.269 -16.748 -2.637 1.00 88.62 186 GLU A N 1
ATOM 1474 C CA . GLU A 1 186 ? 8.158 -17.923 -2.582 1.00 88.62 186 GLU A CA 1
ATOM 1475 C C . GLU A 1 186 ? 7.420 -19.241 -2.297 1.00 88.62 186 GLU A C 1
ATOM 1477 O O . GLU A 1 186 ? 7.922 -20.313 -2.616 1.00 88.62 186 GLU A O 1
ATOM 1482 N N . LEU A 1 187 ? 6.224 -19.155 -1.704 1.00 84.06 187 LEU A N 1
ATOM 1483 C CA . LEU A 1 187 ? 5.372 -20.301 -1.392 1.00 84.06 187 LEU A CA 1
ATOM 1484 C C . LEU A 1 187 ? 4.331 -20.588 -2.481 1.00 84.06 187 LEU A C 1
ATOM 1486 O O . LEU A 1 187 ? 3.556 -21.531 -2.334 1.00 84.06 187 LEU A O 1
ATOM 1490 N N . ILE A 1 188 ? 4.298 -19.795 -3.560 1.00 87.62 188 ILE A N 1
ATOM 1491 C CA . ILE A 1 188 ? 3.455 -20.093 -4.719 1.00 87.62 188 ILE A CA 1
ATOM 1492 C C . ILE A 1 188 ? 3.986 -21.390 -5.342 1.00 87.62 188 ILE A C 1
ATOM 1494 O O . ILE A 1 188 ? 5.165 -21.439 -5.709 1.00 87.62 188 ILE A O 1
ATOM 1498 N N . PRO A 1 189 ? 3.158 -22.441 -5.483 1.00 82.38 189 PRO A N 1
ATOM 1499 C CA . PRO A 1 189 ? 3.591 -23.659 -6.153 1.00 82.38 189 PRO A CA 1
ATOM 1500 C C . PRO A 1 189 ? 4.036 -23.360 -7.585 1.00 82.38 189 PRO A C 1
ATOM 1502 O O . PRO A 1 189 ? 3.580 -22.391 -8.194 1.00 82.38 189 PRO A O 1
ATOM 1505 N N . THR A 1 190 ? 4.906 -24.201 -8.146 1.00 84.94 190 THR A N 1
ATOM 1506 C CA . THR A 1 190 ? 5.418 -24.013 -9.508 1.00 84.94 190 THR A CA 1
ATOM 1507 C C . THR A 1 190 ? 4.276 -23.779 -10.495 1.00 84.94 190 THR A C 1
ATOM 1509 O O . THR A 1 190 ? 3.446 -24.657 -10.735 1.00 84.94 190 THR A O 1
ATOM 1512 N N . LEU A 1 191 ? 4.241 -22.573 -11.059 1.00 87.06 191 LEU A N 1
ATOM 1513 C CA . LEU A 1 191 ? 3.245 -22.186 -12.044 1.00 87.06 191 LEU A CA 1
ATOM 1514 C C . LEU A 1 191 ? 3.601 -22.782 -13.413 1.00 87.06 191 LEU A C 1
ATOM 1516 O O . LEU A 1 191 ? 4.784 -22.909 -13.741 1.00 87.06 191 LEU A O 1
ATOM 1520 N N . PRO A 1 192 ? 2.604 -23.142 -14.238 1.00 84.69 192 PRO A N 1
ATOM 1521 C CA . PRO A 1 192 ? 2.871 -23.613 -15.589 1.00 84.69 192 PRO A CA 1
ATOM 1522 C C . PRO A 1 192 ? 3.424 -22.480 -16.467 1.00 84.69 192 PRO A C 1
ATOM 1524 O O . PRO A 1 192 ? 3.184 -21.303 -16.210 1.00 84.69 192 PRO A O 1
ATOM 1527 N N . LEU A 1 193 ? 4.121 -22.835 -17.553 1.00 79.44 193 LEU A N 1
ATOM 1528 C CA . LEU A 1 193 ? 4.732 -21.865 -18.480 1.00 79.44 193 LEU A CA 1
ATOM 1529 C C . LEU A 1 193 ? 3.734 -20.857 -19.069 1.00 79.44 193 LEU A C 1
ATOM 1531 O O . LEU A 1 193 ? 4.112 -19.746 -19.421 1.00 79.44 193 LEU A O 1
ATOM 1535 N N . ASN A 1 194 ? 2.464 -21.240 -19.183 1.00 81.56 194 ASN A N 1
ATOM 1536 C CA . ASN A 1 194 ? 1.395 -20.404 -19.720 1.00 81.56 194 ASN A CA 1
ATOM 1537 C C . ASN A 1 194 ? 0.610 -19.642 -18.634 1.00 81.56 194 ASN A C 1
ATOM 1539 O O . ASN A 1 194 ? -0.508 -19.194 -18.894 1.00 81.56 194 ASN A O 1
ATOM 1543 N N . ALA A 1 195 ? 1.141 -19.547 -17.413 1.00 88.31 195 ALA A N 1
ATOM 1544 C CA . ALA A 1 195 ? 0.495 -18.819 -16.334 1.00 88.31 195 ALA A CA 1
ATOM 1545 C C . ALA A 1 195 ? 0.333 -17.331 -16.674 1.00 88.31 195 ALA A C 1
ATOM 1547 O O . ALA A 1 195 ? 1.263 -16.658 -17.117 1.00 88.31 195 ALA A O 1
ATOM 1548 N N . ASN A 1 196 ? -0.853 -16.800 -16.402 1.00 91.31 196 ASN A N 1
ATOM 1549 C CA . ASN A 1 196 ? -1.167 -15.389 -16.516 1.00 91.31 196 ASN A CA 1
ATOM 1550 C C . ASN A 1 196 ? -1.141 -14.763 -15.117 1.00 91.31 196 ASN A C 1
ATOM 1552 O O . ASN A 1 196 ? -2.124 -14.789 -14.373 1.00 91.31 196 ASN A O 1
ATOM 1556 N N . LEU A 1 197 ? 0.015 -14.201 -14.753 1.00 93.00 197 LEU A N 1
ATOM 1557 C CA . LEU A 1 197 ? 0.220 -13.559 -13.451 1.00 93.00 197 LEU A CA 1
ATOM 1558 C C . LEU A 1 197 ? -0.741 -12.396 -13.218 1.00 93.00 197 LEU A C 1
ATOM 1560 O O . LEU A 1 197 ? -1.234 -12.216 -12.108 1.00 93.00 197 LEU A O 1
ATOM 1564 N N . HIS A 1 198 ? -1.031 -11.619 -14.258 1.00 93.38 198 HIS A N 1
ATOM 1565 C CA . HIS A 1 198 ? -1.924 -10.477 -14.146 1.00 93.38 198 HIS A CA 1
ATOM 1566 C C . HIS A 1 198 ? -3.337 -10.893 -13.724 1.00 93.38 198 HIS A C 1
ATOM 1568 O O . HIS A 1 198 ? -3.876 -10.349 -12.757 1.00 93.38 198 HIS A O 1
ATOM 1574 N N . ASP A 1 199 ? -3.912 -11.881 -14.404 1.00 93.12 199 ASP A N 1
ATOM 1575 C CA . ASP A 1 199 ? -5.268 -12.345 -14.111 1.00 93.12 199 ASP A CA 1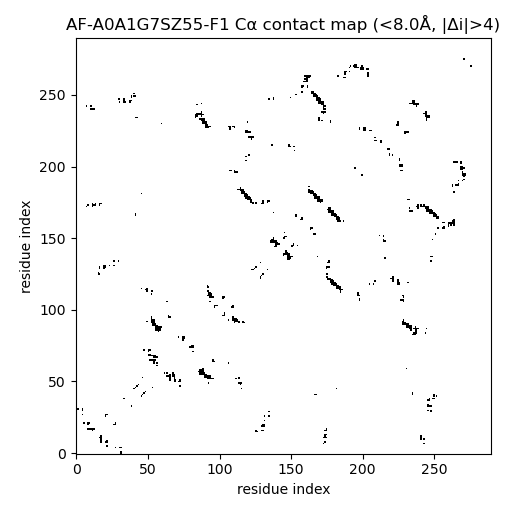
ATOM 1576 C C . ASP A 1 199 ? -5.318 -13.186 -12.837 1.00 93.12 199 ASP A C 1
ATOM 1578 O O . ASP A 1 199 ? -6.254 -13.042 -12.048 1.00 93.12 199 ASP A O 1
ATOM 1582 N N . GLY A 1 200 ? -4.274 -13.978 -12.576 1.00 95.00 200 GLY A N 1
ATOM 1583 C CA . GLY A 1 200 ? -4.126 -14.689 -11.314 1.00 95.00 200 GLY A CA 1
ATOM 1584 C C . GLY A 1 200 ? -4.139 -13.740 -10.128 1.00 95.00 200 GLY A C 1
ATOM 1585 O O . GLY A 1 200 ? -4.954 -13.907 -9.222 1.00 95.00 200 GLY A O 1
ATOM 1586 N N . PHE A 1 201 ? -3.328 -12.682 -10.143 1.00 96.25 201 PHE A N 1
ATOM 1587 C CA . PHE A 1 201 ? -3.352 -11.693 -9.067 1.00 96.25 201 PHE A CA 1
ATOM 1588 C C . PHE A 1 201 ? -4.690 -10.957 -8.964 1.00 96.25 201 PHE A C 1
ATOM 1590 O O . PHE A 1 201 ? -5.161 -10.734 -7.852 1.00 96.25 201 PHE A O 1
ATOM 1597 N N . LYS A 1 202 ? -5.368 -10.652 -10.075 1.00 96.31 202 LYS A N 1
ATOM 1598 C CA . LYS A 1 202 ? -6.717 -10.064 -10.016 1.00 96.31 202 LYS A CA 1
ATOM 1599 C C . LYS A 1 202 ? -7.734 -10.976 -9.324 1.00 96.31 202 LYS A C 1
ATOM 1601 O O . LYS A 1 202 ? -8.479 -10.506 -8.471 1.00 96.31 202 LYS A O 1
ATOM 1606 N N . ARG A 1 203 ? -7.745 -12.277 -9.627 1.00 96.19 203 ARG A N 1
ATOM 1607 C CA . ARG A 1 203 ? -8.650 -13.244 -8.970 1.00 96.19 203 ARG A CA 1
ATOM 1608 C C . ARG A 1 203 ? -8.374 -13.354 -7.471 1.00 96.19 203 ARG A C 1
ATOM 1610 O O . ARG A 1 203 ? -9.299 -13.342 -6.663 1.00 96.19 203 ARG A O 1
ATOM 1617 N N . HIS A 1 204 ? -7.100 -13.371 -7.090 1.00 97.50 204 HIS A N 1
ATOM 1618 C CA . HIS A 1 204 ? -6.708 -13.332 -5.683 1.00 97.50 204 HIS A CA 1
ATOM 1619 C C . HIS A 1 204 ? -7.106 -12.019 -5.004 1.00 97.50 204 HIS A C 1
ATOM 1621 O O . HIS A 1 204 ? -7.540 -12.030 -3.854 1.00 97.50 204 HIS A O 1
ATOM 1627 N N . TRP A 1 205 ? -7.023 -10.890 -5.706 1.00 98.25 205 TRP A N 1
ATOM 1628 C CA . TRP A 1 205 ? -7.503 -9.617 -5.181 1.00 98.25 205 TRP A CA 1
ATOM 1629 C C . TRP A 1 205 ? -9.004 -9.660 -4.867 1.00 98.25 205 TRP A C 1
ATOM 1631 O O . TRP A 1 205 ? -9.385 -9.220 -3.787 1.00 98.25 205 TRP A O 1
ATOM 1641 N N . GLU A 1 206 ? -9.840 -10.257 -5.725 1.00 97.12 206 GLU A N 1
ATOM 1642 C CA . GLU A 1 206 ? -11.282 -10.424 -5.454 1.00 97.12 206 GLU A CA 1
ATOM 1643 C C . GLU A 1 206 ? -11.544 -11.295 -4.214 1.00 97.12 206 GLU A C 1
ATOM 1645 O O . GLU A 1 206 ? -12.358 -10.944 -3.354 1.00 97.12 206 GLU A O 1
ATOM 1650 N N . LYS A 1 207 ? -10.796 -12.397 -4.059 1.00 97.19 207 LYS A N 1
ATOM 1651 C CA . LYS A 1 207 ? -10.848 -13.238 -2.850 1.00 97.19 207 LYS A CA 1
ATOM 1652 C C . LYS A 1 207 ? -10.479 -12.440 -1.598 1.00 97.19 207 LYS A C 1
ATOM 1654 O O . LYS A 1 207 ? -11.164 -12.524 -0.578 1.00 97.19 207 LYS A O 1
ATOM 1659 N N . LEU A 1 208 ? -9.406 -11.651 -1.661 1.00 98.25 208 LEU A N 1
ATOM 1660 C CA . LEU A 1 208 ? -8.960 -10.845 -0.526 1.00 98.25 208 LEU A CA 1
ATOM 1661 C C . LEU A 1 208 ? -9.928 -9.709 -0.209 1.00 98.25 208 LEU A C 1
ATOM 1663 O O . LEU A 1 208 ? -10.190 -9.451 0.965 1.00 98.25 208 LEU A O 1
ATOM 1667 N N . LYS A 1 209 ? -10.482 -9.062 -1.237 1.00 97.69 209 LYS A N 1
ATOM 1668 C CA . LYS A 1 209 ? -11.528 -8.049 -1.113 1.00 97.69 209 LYS A CA 1
ATOM 1669 C C . LYS A 1 209 ? -12.675 -8.588 -0.264 1.00 97.69 209 LYS A C 1
ATOM 1671 O O . LYS A 1 209 ? -13.003 -7.953 0.730 1.00 97.69 209 LYS A O 1
ATOM 1676 N N . ALA A 1 210 ? -13.196 -9.780 -0.564 1.00 97.50 210 ALA A N 1
ATOM 1677 C CA . ALA A 1 210 ? -14.279 -10.381 0.219 1.00 97.50 210 ALA A CA 1
ATOM 1678 C C . ALA A 1 210 ? -13.927 -10.528 1.713 1.00 97.50 210 ALA A C 1
ATOM 1680 O O . ALA A 1 210 ? -14.745 -10.212 2.578 1.00 97.50 210 ALA A O 1
ATOM 1681 N N . ILE A 1 211 ? -12.693 -10.938 2.032 1.00 98.19 211 ILE A N 1
ATOM 1682 C CA . ILE A 1 211 ? -12.216 -11.031 3.422 1.00 98.19 211 ILE A CA 1
ATOM 1683 C C . ILE A 1 211 ? -12.156 -9.638 4.061 1.00 98.19 211 ILE A C 1
ATOM 1685 O O . ILE A 1 211 ? -12.680 -9.431 5.153 1.00 98.19 211 ILE A O 1
ATOM 1689 N N . VAL A 1 212 ? -11.556 -8.652 3.392 1.00 98.31 212 VAL A N 1
ATOM 1690 C CA . VAL A 1 212 ? -11.450 -7.279 3.917 1.00 98.31 212 VAL A CA 1
ATOM 1691 C C . VAL A 1 212 ? -12.832 -6.661 4.137 1.00 98.31 212 VAL A C 1
ATOM 1693 O O . VAL A 1 212 ? -13.042 -5.977 5.143 1.00 98.31 212 VAL A O 1
ATOM 1696 N N . SER A 1 213 ? -13.792 -6.939 3.262 1.00 97.62 213 SER A N 1
ATOM 1697 C CA . SER A 1 213 ? -15.176 -6.481 3.385 1.00 97.62 213 SER A CA 1
ATOM 1698 C C . SER A 1 213 ? -15.876 -7.044 4.616 1.00 97.62 213 SER A C 1
ATOM 1700 O O . SER A 1 213 ? -16.556 -6.294 5.310 1.00 97.62 213 SER A O 1
ATOM 1702 N N . GLN A 1 214 ? -15.630 -8.308 4.977 1.00 97.81 214 GLN A N 1
ATOM 1703 C CA . GLN A 1 214 ? -16.152 -8.892 6.224 1.00 97.81 214 GLN A CA 1
ATOM 1704 C C . GLN A 1 214 ? -15.638 -8.165 7.476 1.00 97.81 214 GLN A C 1
ATOM 1706 O O . GLN A 1 214 ? -16.356 -8.054 8.468 1.00 97.81 214 GLN A O 1
ATOM 1711 N N . HIS A 1 215 ? -14.402 -7.653 7.446 1.00 97.50 215 HIS A N 1
ATOM 1712 C CA . HIS A 1 215 ? -13.818 -6.928 8.583 1.00 97.50 215 HIS A CA 1
ATOM 1713 C C . HIS A 1 215 ? -14.215 -5.451 8.615 1.00 97.50 215 HIS A C 1
ATOM 1715 O O . HIS A 1 215 ? -14.441 -4.895 9.691 1.00 97.50 215 HIS A O 1
ATOM 1721 N N . THR A 1 216 ? -14.260 -4.804 7.453 1.00 96.88 216 THR A N 1
ATOM 1722 C CA . THR A 1 216 ? -14.509 -3.358 7.332 1.00 96.88 216 THR A CA 1
ATOM 1723 C C . THR A 1 216 ? -15.993 -3.006 7.276 1.00 96.88 216 THR A C 1
ATOM 1725 O O . THR A 1 216 ? -16.346 -1.904 7.692 1.00 96.88 216 THR A O 1
ATOM 1728 N N . GLY A 1 217 ? -16.842 -3.930 6.816 1.00 96.88 217 GLY A N 1
ATOM 1729 C CA . GLY A 1 217 ? -18.267 -3.713 6.562 1.00 96.88 217 GLY A CA 1
ATOM 1730 C C . GLY A 1 217 ? -18.576 -3.091 5.196 1.00 96.88 217 GLY A C 1
ATOM 1731 O O . GLY A 1 217 ? -19.713 -2.69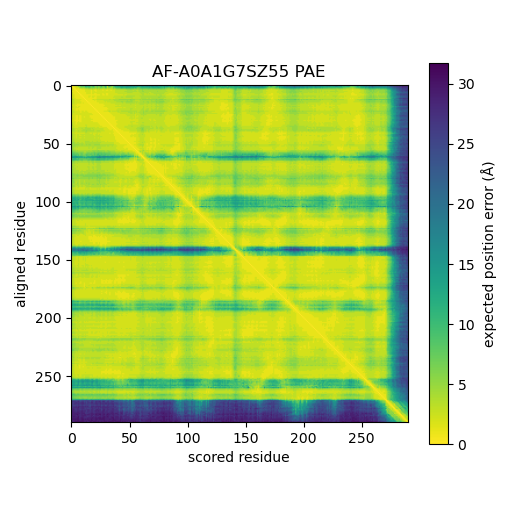1 4.978 1.00 96.88 217 GLY A O 1
ATOM 1732 N N . TYR A 1 218 ? -17.590 -2.990 4.296 1.00 96.25 218 TYR A N 1
ATOM 1733 C CA . TYR A 1 218 ? -17.728 -2.319 3.000 1.00 96.25 218 TYR A CA 1
ATOM 1734 C C . TYR A 1 218 ? -17.209 -3.198 1.859 1.00 96.25 218 TYR A C 1
ATOM 1736 O O . TYR A 1 218 ? -16.127 -3.771 1.958 1.00 96.25 218 TYR A O 1
ATOM 1744 N N . ASP A 1 219 ? -17.961 -3.305 0.767 1.00 94.12 219 ASP A N 1
ATOM 1745 C CA . ASP A 1 219 ? -17.756 -4.286 -0.311 1.00 94.12 219 ASP A CA 1
ATOM 1746 C C . ASP A 1 219 ? -17.403 -3.688 -1.678 1.00 94.12 219 ASP A C 1
ATOM 1748 O O . ASP A 1 219 ? -17.134 -4.430 -2.622 1.00 94.12 219 ASP A O 1
ATOM 1752 N N . ASN A 1 220 ? -17.309 -2.361 -1.774 1.00 94.44 220 ASN A N 1
ATOM 1753 C CA . ASN A 1 220 ? -17.028 -1.648 -3.022 1.00 94.44 220 ASN A CA 1
ATOM 1754 C C . ASN A 1 220 ? -15.706 -0.856 -2.978 1.00 94.44 220 ASN A C 1
ATOM 1756 O O . ASN A 1 220 ? -15.725 0.372 -3.079 1.00 94.44 220 ASN A O 1
ATOM 1760 N N . PRO A 1 221 ? -14.540 -1.512 -2.800 1.00 96.50 221 PRO A N 1
ATOM 1761 C CA . PRO A 1 221 ? -13.259 -0.844 -2.994 1.00 96.50 221 PRO A CA 1
AT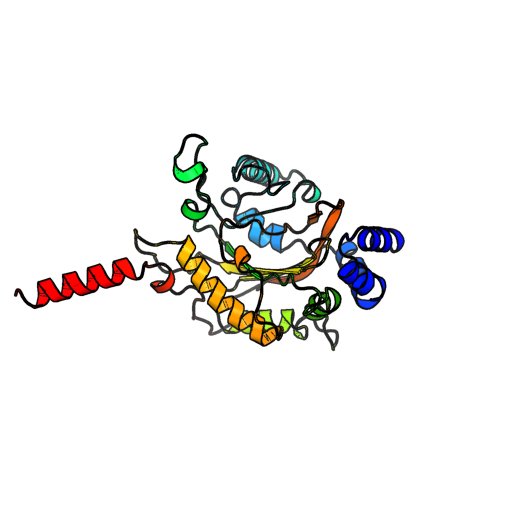OM 1762 C C . PRO A 1 221 ? -12.989 -0.566 -4.480 1.00 96.50 221 PRO A C 1
ATOM 1764 O O . PRO A 1 221 ? -13.574 -1.210 -5.352 1.00 96.50 221 PRO A O 1
ATOM 1767 N N . ASP A 1 222 ? -12.062 0.354 -4.765 1.00 95.81 222 ASP A N 1
ATOM 1768 C CA . ASP A 1 222 ? -11.669 0.720 -6.130 1.00 95.81 222 ASP A CA 1
ATOM 1769 C C . ASP A 1 222 ? -11.123 -0.505 -6.900 1.00 95.81 222 ASP A C 1
ATOM 1771 O O . ASP A 1 222 ? -10.040 -1.011 -6.570 1.00 95.81 222 ASP A O 1
ATOM 1775 N N . PRO A 1 223 ? -11.822 -0.978 -7.954 1.00 95.75 223 PRO A N 1
ATOM 1776 C CA . PRO A 1 223 ? -11.402 -2.146 -8.722 1.00 95.75 223 PRO A CA 1
ATOM 1777 C C . PRO A 1 223 ? -10.098 -1.919 -9.499 1.00 95.75 223 PRO A C 1
ATOM 1779 O O . PRO A 1 223 ? -9.438 -2.888 -9.886 1.00 95.75 223 PRO A O 1
ATOM 1782 N N . ALA A 1 224 ? -9.667 -0.670 -9.713 1.00 93.19 224 ALA A N 1
ATOM 1783 C CA . ALA A 1 224 ? -8.387 -0.395 -10.364 1.00 93.19 224 ALA A CA 1
ATOM 1784 C C . ALA A 1 224 ? -7.202 -0.953 -9.555 1.00 93.19 224 ALA A C 1
ATOM 1786 O O . ALA A 1 224 ? -6.186 -1.350 -10.135 1.00 93.19 224 ALA A O 1
ATOM 1787 N N . CYS A 1 225 ? -7.341 -1.052 -8.227 1.00 95.19 225 CYS A N 1
ATOM 1788 C CA . CYS A 1 225 ? -6.312 -1.593 -7.340 1.00 95.19 225 CYS A CA 1
ATOM 1789 C C . CYS A 1 225 ? -6.073 -3.106 -7.499 1.00 95.19 225 CYS A C 1
ATOM 1791 O O . CYS A 1 225 ? -5.053 -3.607 -7.008 1.00 95.19 225 CYS A O 1
ATOM 1793 N N . ALA A 1 226 ? -6.949 -3.816 -8.218 1.00 96.12 226 ALA A N 1
ATOM 1794 C CA . ALA A 1 226 ? -6.793 -5.239 -8.508 1.00 96.12 226 ALA A CA 1
ATOM 1795 C C . ALA A 1 226 ? -5.615 -5.535 -9.446 1.00 96.12 226 ALA A C 1
ATOM 1797 O O . ALA A 1 226 ? -5.021 -6.612 -9.388 1.00 96.12 226 ALA A O 1
ATOM 1798 N N . ALA A 1 227 ? -5.251 -4.593 -10.323 1.00 94.06 227 ALA A N 1
ATOM 1799 C CA . ALA A 1 227 ? -4.186 -4.824 -11.290 1.00 94.06 227 ALA A CA 1
ATOM 1800 C C . ALA A 1 227 ? -2.788 -4.745 -10.631 1.00 94.06 227 ALA A C 1
ATOM 1802 O O . ALA A 1 227 ? -2.480 -3.782 -9.915 1.00 94.06 227 ALA A O 1
ATOM 1803 N N . PRO A 1 228 ? -1.872 -5.695 -10.902 1.00 92.25 228 PRO A N 1
ATOM 1804 C CA . PRO A 1 228 ? -0.508 -5.643 -10.368 1.00 92.25 228 PRO A CA 1
ATOM 1805 C C . PRO A 1 228 ? 0.254 -4.396 -10.834 1.00 92.25 228 PRO A C 1
ATOM 1807 O O . PRO A 1 228 ? 0.935 -3.750 -10.039 1.00 92.25 228 PRO A O 1
ATOM 1810 N N . SER A 1 229 ? 0.056 -3.976 -12.083 1.00 92.56 229 SER A N 1
ATOM 1811 C CA . SER A 1 229 ? 0.710 -2.806 -12.679 1.00 92.56 229 SER A CA 1
ATOM 1812 C C . SER A 1 229 ? 0.152 -1.452 -12.221 1.00 92.56 229 SER A C 1
ATOM 1814 O O . SER A 1 229 ? 0.648 -0.401 -12.651 1.00 92.56 229 SER A O 1
ATOM 1816 N N . GLN A 1 230 ? -0.899 -1.450 -11.394 1.00 94.06 230 GLN A N 1
ATOM 1817 C CA . GLN A 1 230 ? -1.495 -0.219 -10.889 1.00 94.06 230 GLN A CA 1
ATOM 1818 C C . GLN A 1 230 ? -0.533 0.513 -9.950 1.00 94.06 230 GLN A C 1
ATOM 1820 O O . GLN A 1 230 ? 0.184 -0.100 -9.157 1.00 94.06 230 GLN A O 1
ATOM 1825 N N . TYR A 1 231 ? -0.516 1.842 -10.027 1.00 94.44 231 TYR A N 1
ATOM 1826 C CA . TYR A 1 231 ? 0.229 2.639 -9.061 1.00 94.44 231 TYR A CA 1
ATOM 1827 C C . TYR A 1 231 ? -0.479 2.640 -7.704 1.00 94.44 231 TYR A C 1
ATOM 1829 O O . TYR A 1 231 ? -1.682 2.864 -7.613 1.00 94.44 231 TYR A O 1
ATOM 1837 N N . ARG A 1 232 ? 0.295 2.413 -6.648 1.00 95.50 232 ARG A N 1
ATOM 1838 C CA . ARG A 1 232 ? -0.119 2.365 -5.242 1.00 95.50 232 ARG A CA 1
ATOM 1839 C C . ARG A 1 232 ? 0.573 3.492 -4.488 1.00 95.50 232 ARG A C 1
ATOM 1841 O O . ARG A 1 232 ? 1.674 3.883 -4.869 1.00 95.50 232 ARG A O 1
ATOM 1848 N N . ARG A 1 233 ? -0.047 4.025 -3.433 1.00 95.44 233 ARG A N 1
ATOM 1849 C CA . ARG A 1 233 ? 0.549 5.108 -2.634 1.00 95.44 233 ARG A CA 1
ATOM 1850 C C . ARG A 1 233 ? 1.760 4.605 -1.869 1.00 95.44 233 ARG A C 1
ATOM 1852 O O . ARG A 1 233 ? 1.650 3.696 -1.065 1.00 95.44 233 ARG A O 1
ATOM 1859 N N . LEU A 1 234 ? 2.901 5.235 -2.087 1.00 95.44 234 LEU A N 1
ATOM 1860 C CA . LEU A 1 234 ? 4.123 4.925 -1.359 1.00 95.44 234 LEU A CA 1
ATOM 1861 C C . LEU A 1 234 ? 4.079 5.518 0.064 1.00 95.44 234 LEU A C 1
ATOM 1863 O O . LEU A 1 234 ? 3.894 6.733 0.185 1.00 95.44 234 LEU A O 1
ATOM 1867 N N . PRO A 1 235 ? 4.281 4.737 1.143 1.00 95.06 235 PRO A N 1
ATOM 1868 C CA . PRO A 1 235 ? 4.514 5.307 2.469 1.00 95.06 235 PRO A CA 1
ATOM 1869 C C . PRO A 1 235 ? 5.581 6.406 2.439 1.00 95.06 235 PRO A C 1
ATOM 1871 O O . PRO A 1 235 ? 6.611 6.257 1.790 1.00 95.06 235 PRO A O 1
ATOM 1874 N N . TYR A 1 236 ? 5.315 7.523 3.111 1.00 94.31 236 TYR A N 1
ATOM 1875 C CA . TYR A 1 236 ? 6.158 8.728 3.174 1.00 94.31 236 TYR A CA 1
ATOM 1876 C C . TYR A 1 236 ? 6.358 9.497 1.875 1.00 94.31 236 TYR A C 1
ATOM 1878 O O . TYR A 1 236 ? 6.952 10.575 1.901 1.00 94.31 236 TYR A O 1
ATOM 1886 N N . GLY A 1 237 ? 5.780 9.024 0.775 1.00 94.62 237 GLY A N 1
ATOM 1887 C CA . GLY A 1 237 ? 5.698 9.808 -0.441 1.00 94.62 237 GLY A CA 1
ATOM 1888 C C . GLY A 1 237 ? 4.806 11.041 -0.300 1.00 94.62 237 GLY A C 1
ATOM 1889 O O . GLY A 1 237 ? 4.208 11.295 0.752 1.00 94.62 237 GLY A O 1
ATOM 1890 N N . ARG A 1 238 ? 4.676 11.825 -1.372 1.00 94.50 238 ARG A N 1
ATOM 1891 C CA . ARG A 1 238 ? 3.848 13.044 -1.369 1.00 94.50 238 ARG A CA 1
ATOM 1892 C C . ARG A 1 238 ? 2.648 12.945 -2.294 1.00 94.50 238 ARG A C 1
ATOM 1894 O O . ARG A 1 238 ? 2.749 12.520 -3.442 1.00 94.50 238 ARG A O 1
ATOM 1901 N N . HIS A 1 239 ? 1.503 13.405 -1.811 1.00 93.56 239 HIS A N 1
ATOM 1902 C CA . HIS A 1 239 ? 0.333 13.635 -2.642 1.00 93.56 239 HIS A CA 1
ATOM 1903 C C . HIS A 1 239 ? 0.502 14.913 -3.484 1.00 93.56 239 HIS A C 1
ATOM 1905 O O . HIS A 1 239 ? 1.294 15.795 -3.157 1.00 93.56 239 HIS A O 1
ATOM 1911 N N . GLN A 1 240 ? -0.288 15.062 -4.553 1.00 90.31 240 GLN A N 1
ATOM 1912 C CA . GLN A 1 240 ? -0.223 16.217 -5.465 1.00 90.31 240 GLN A CA 1
ATOM 1913 C C . GLN A 1 240 ? -0.528 17.569 -4.796 1.00 90.31 240 GLN A C 1
ATOM 1915 O O . GLN A 1 240 ? -0.184 18.613 -5.338 1.00 90.31 240 GLN A O 1
ATOM 1920 N N . ASN A 1 241 ? -1.193 17.573 -3.638 1.00 91.69 241 ASN A N 1
ATOM 1921 C CA . ASN A 1 241 ? -1.424 18.781 -2.833 1.00 91.69 241 ASN A CA 1
ATOM 1922 C C . ASN A 1 241 ? -0.269 19.080 -1.852 1.00 91.69 241 ASN A C 1
ATOM 1924 O O . ASN A 1 241 ? -0.396 19.978 -1.026 1.00 91.69 241 ASN A O 1
ATOM 1928 N N . GLY A 1 242 ? 0.831 18.323 -1.914 1.00 92.62 242 GLY A N 1
ATOM 1929 C CA . GLY A 1 242 ? 2.007 18.476 -1.056 1.00 92.62 242 GLY A CA 1
ATOM 1930 C C . GLY A 1 242 ? 1.926 17.752 0.291 1.00 92.62 242 GLY A C 1
ATOM 1931 O O . GLY A 1 242 ? 2.929 17.715 1.012 1.00 92.62 242 GLY A O 1
ATOM 1932 N N . ASN A 1 243 ? 0.778 17.159 0.634 1.00 95.69 243 ASN A N 1
ATOM 1933 C CA . ASN A 1 243 ? 0.623 16.407 1.878 1.00 95.69 243 ASN A CA 1
ATOM 1934 C C . ASN A 1 243 ? 1.449 15.112 1.855 1.00 95.69 243 ASN A C 1
ATOM 1936 O O . ASN A 1 243 ? 1.554 14.475 0.804 1.00 95.69 243 ASN A O 1
ATOM 1940 N N . PRO A 1 244 ? 2.009 14.691 3.002 1.00 95.69 244 PRO A N 1
ATOM 1941 C CA . PRO A 1 244 ? 2.678 13.404 3.100 1.00 95.69 244 PRO A CA 1
ATOM 1942 C C . PRO A 1 244 ? 1.669 12.252 3.095 1.00 95.69 244 PRO A C 1
ATOM 1944 O O . PRO A 1 244 ? 0.548 12.380 3.593 1.00 95.69 244 PRO A O 1
ATOM 1947 N N . GLN A 1 245 ? 2.113 11.109 2.591 1.00 96.69 245 GLN A N 1
ATOM 1948 C CA . GLN A 1 245 ? 1.418 9.831 2.677 1.00 96.69 245 GLN A CA 1
ATOM 1949 C C . GLN A 1 245 ? 1.883 9.150 3.970 1.00 96.69 245 GLN A C 1
ATOM 1951 O O . GLN A 1 245 ? 3.050 8.789 4.088 1.00 96.69 245 GLN A O 1
ATOM 1956 N N . LEU A 1 246 ? 1.024 9.053 4.986 1.00 97.12 246 LEU A N 1
ATOM 1957 C CA . LEU A 1 246 ? 1.438 8.652 6.341 1.00 97.12 246 LEU A CA 1
ATOM 1958 C C . LEU A 1 246 ? 0.932 7.260 6.700 1.00 97.12 246 LEU A C 1
ATOM 1960 O O . LEU A 1 246 ? -0.248 6.968 6.518 1.00 97.12 246 LEU A O 1
ATOM 1964 N N . VAL A 1 247 ? 1.805 6.438 7.282 1.00 97.88 247 VAL A N 1
ATOM 1965 C CA . VAL A 1 247 ? 1.428 5.134 7.838 1.00 97.88 247 VAL A CA 1
ATOM 1966 C C . VAL A 1 247 ? 0.625 5.343 9.121 1.00 97.88 247 VAL A C 1
ATOM 1968 O O . VAL A 1 247 ? 1.100 5.955 10.076 1.00 97.88 247 VAL A O 1
ATOM 1971 N N . LEU A 1 248 ? -0.614 4.857 9.137 1.00 97.06 248 LEU A N 1
ATOM 1972 C CA . LEU A 1 248 ? -1.519 4.937 10.287 1.00 97.06 248 LEU A CA 1
ATOM 1973 C C . LEU A 1 248 ? -1.490 3.673 11.149 1.00 97.06 248 LEU A C 1
ATOM 1975 O O . LEU A 1 248 ? -1.833 3.728 12.333 1.00 97.06 248 LEU A O 1
ATOM 1979 N N . TRP A 1 249 ? -1.149 2.539 10.540 1.00 97.00 249 TRP A N 1
ATOM 1980 C CA . TRP A 1 249 ? -1.113 1.226 11.170 1.00 97.00 249 TRP A CA 1
ATOM 1981 C C . TRP A 1 249 ? -0.220 0.300 10.346 1.00 97.00 249 TRP A C 1
ATOM 1983 O O . TRP A 1 249 ? -0.281 0.337 9.122 1.00 97.00 249 TRP A O 1
ATOM 1993 N N . GLU A 1 250 ? 0.579 -0.530 11.006 1.00 96.31 250 GLU A N 1
ATOM 1994 C CA . GLU A 1 250 ? 1.489 -1.473 10.361 1.00 96.31 250 GLU A CA 1
ATOM 1995 C C . GLU A 1 250 ? 1.779 -2.646 11.299 1.00 96.31 250 GLU A C 1
ATOM 1997 O O . GLU A 1 250 ? 2.033 -2.418 12.484 1.00 96.31 250 GLU A O 1
ATOM 2002 N N . GLN A 1 251 ? 1.705 -3.880 10.784 1.00 95.81 251 GLN A N 1
ATOM 2003 C CA . GLN A 1 251 ? 2.128 -5.098 11.486 1.00 95.81 251 GLN A CA 1
ATOM 2004 C C . GLN A 1 251 ? 2.599 -6.179 10.506 1.00 95.81 251 GLN A C 1
ATOM 2006 O O . GLN A 1 251 ? 1.935 -6.461 9.502 1.00 95.81 251 GLN A O 1
ATOM 2011 N N . TYR A 1 252 ? 3.696 -6.847 10.865 1.00 95.31 252 TYR A N 1
ATOM 2012 C CA . TYR A 1 252 ? 4.244 -8.009 10.166 1.00 95.31 252 TYR A CA 1
ATOM 2013 C C . TYR A 1 252 ? 4.353 -9.202 11.098 1.00 95.31 252 TYR A C 1
ATOM 2015 O O . TYR A 1 252 ? 4.492 -9.064 12.314 1.00 95.31 252 TYR A O 1
ATOM 2023 N N . ARG A 1 253 ? 4.301 -10.394 10.511 1.00 91.19 253 ARG A N 1
ATOM 2024 C CA . ARG A 1 253 ? 4.563 -11.629 11.241 1.00 91.19 253 ARG A CA 1
ATOM 2025 C C . ARG A 1 253 ? 6.060 -11.797 11.433 1.00 91.19 253 ARG A C 1
ATOM 2027 O O . ARG A 1 253 ? 6.810 -11.849 10.463 1.00 91.19 253 ARG A O 1
ATOM 2034 N N . GLU A 1 254 ? 6.463 -12.014 12.675 1.00 80.25 254 GLU A N 1
ATOM 2035 C CA . GLU A 1 254 ? 7.806 -12.512 12.982 1.00 80.25 254 GLU A CA 1
ATOM 2036 C C . GLU A 1 254 ? 7.972 -13.972 12.531 1.00 80.25 254 GLU A C 1
ATOM 2038 O O . GLU A 1 254 ? 9.038 -14.376 12.075 1.00 80.25 254 GLU A O 1
ATOM 2043 N N . ARG A 1 255 ? 6.896 -14.770 12.630 1.00 78.25 255 ARG A N 1
ATOM 2044 C CA . ARG A 1 255 ? 6.879 -16.193 12.269 1.00 78.25 255 ARG A CA 1
ATOM 2045 C C . ARG A 1 255 ? 5.538 -16.650 11.704 1.00 78.25 255 ARG A C 1
ATOM 2047 O O . ARG A 1 255 ? 4.485 -16.071 11.995 1.00 78.25 255 ARG A O 1
ATOM 2054 N N . ALA A 1 256 ? 5.580 -17.738 10.937 1.00 75.44 256 ALA A N 1
ATOM 2055 C CA . ALA A 1 256 ? 4.375 -18.462 10.567 1.00 75.44 256 ALA A CA 1
ATOM 2056 C C . ALA A 1 256 ? 3.625 -18.924 11.831 1.00 75.44 256 ALA A C 1
ATOM 2058 O O . ALA A 1 256 ? 4.224 -19.264 12.853 1.00 75.44 256 ALA A O 1
ATOM 2059 N N . ALA A 1 257 ? 2.299 -18.900 11.766 1.00 80.69 257 ALA A N 1
ATOM 2060 C CA . ALA A 1 257 ? 1.435 -19.365 12.832 1.00 80.69 257 ALA A CA 1
ATOM 2061 C C . ALA A 1 257 ? 1.495 -20.891 12.842 1.00 80.69 257 ALA A C 1
ATOM 2063 O O . ALA A 1 257 ? 1.456 -21.533 11.791 1.00 80.69 257 ALA A O 1
ATOM 2064 N N . GLN A 1 258 ? 1.628 -21.463 14.034 1.00 81.25 258 GLN A N 1
ATOM 2065 C CA . GLN A 1 258 ? 1.765 -22.903 14.191 1.00 81.25 258 GLN A CA 1
ATOM 2066 C C . GLN A 1 258 ? 0.533 -23.617 13.618 1.00 81.25 258 GLN A C 1
ATOM 2068 O O . GLN A 1 258 ? -0.597 -23.246 13.926 1.00 81.25 258 GLN A O 1
ATOM 2073 N N . GLY A 1 259 ? 0.761 -24.633 12.783 1.00 82.75 259 GLY A N 1
ATOM 2074 C CA . GLY A 1 259 ? -0.304 -25.441 12.180 1.00 82.75 259 GLY A CA 1
ATOM 2075 C C . GLY A 1 259 ? -0.976 -24.839 10.941 1.00 82.75 259 GLY A C 1
ATOM 2076 O O . GLY A 1 259 ? -1.886 -25.462 10.404 1.00 82.75 259 GLY A O 1
ATOM 2077 N N . VAL A 1 260 ? -0.539 -23.671 10.455 1.00 85.94 260 VAL A N 1
ATOM 2078 C CA . VAL A 1 260 ? -1.065 -23.081 9.214 1.00 85.94 260 VAL A CA 1
ATOM 2079 C C . VAL A 1 260 ? -0.254 -23.571 8.017 1.00 85.94 260 VAL A C 1
ATOM 2081 O O . VAL A 1 260 ? 0.931 -23.265 7.909 1.00 85.94 260 VAL A O 1
ATOM 2084 N N . SER A 1 261 ? -0.900 -24.306 7.110 1.00 83.00 261 SER A N 1
ATOM 2085 C CA . SER A 1 261 ? -0.286 -24.840 5.883 1.00 83.00 261 SER A CA 1
ATOM 2086 C C . SER A 1 261 ? -0.946 -24.361 4.589 1.00 83.00 261 SER A C 1
ATOM 2088 O O . SER A 1 261 ? -0.368 -24.530 3.519 1.00 83.00 261 SER A O 1
ATOM 2090 N N . ALA A 1 262 ? -2.140 -23.765 4.660 1.00 90.50 262 ALA A N 1
ATOM 2091 C CA . ALA A 1 262 ? -2.849 -23.307 3.471 1.00 90.50 262 ALA A CA 1
ATOM 2092 C C . ALA A 1 262 ? -2.142 -22.098 2.839 1.00 90.50 262 ALA A C 1
ATOM 2094 O O . ALA A 1 262 ? -1.819 -21.129 3.528 1.00 90.50 262 ALA A O 1
ATOM 2095 N N . SER A 1 263 ? -1.919 -22.147 1.527 1.00 92.75 263 SER A N 1
ATOM 2096 C CA . SER A 1 263 ? -1.476 -20.991 0.745 1.00 92.75 263 SER A CA 1
ATOM 2097 C C . SER A 1 263 ? -2.681 -20.130 0.377 1.00 92.75 263 SER A C 1
ATOM 2099 O O . SER A 1 263 ? -3.779 -20.631 0.121 1.00 92.75 263 SER A O 1
ATOM 2101 N N . PHE A 1 264 ? -2.489 -18.816 0.370 1.00 95.94 264 PHE A N 1
ATOM 2102 C CA . PHE A 1 264 ? -3.446 -17.891 -0.208 1.00 95.94 264 PHE A CA 1
ATOM 2103 C C . PHE A 1 264 ? -3.512 -18.021 -1.732 1.00 95.94 264 PHE A C 1
ATOM 2105 O O . PHE A 1 264 ? -4.595 -17.844 -2.299 1.00 95.94 264 PHE A O 1
ATOM 2112 N N . PHE A 1 265 ? -2.371 -18.326 -2.356 1.00 95.31 265 PHE A N 1
ATOM 2113 C CA . PHE A 1 265 ? -2.209 -18.437 -3.796 1.00 95.31 265 PHE A CA 1
ATOM 2114 C C . PHE A 1 265 ? -2.641 -19.806 -4.334 1.00 95.31 265 PHE A C 1
ATOM 2116 O O . PHE A 1 265 ? -1.946 -20.811 -4.214 1.00 95.31 265 PHE A O 1
ATOM 2123 N N . GLU A 1 266 ? -3.785 -19.810 -5.000 1.00 92.44 266 GLU A N 1
ATOM 2124 C CA . GLU A 1 266 ? -4.375 -20.937 -5.708 1.00 92.44 266 GLU A CA 1
ATOM 2125 C C . GLU A 1 266 ? -3.862 -20.967 -7.155 1.00 92.44 266 GLU A C 1
ATOM 2127 O O . GLU A 1 266 ? -4.082 -20.043 -7.945 1.00 92.44 266 GLU A O 1
ATOM 2132 N N . THR A 1 267 ? -3.134 -22.028 -7.513 1.00 89.50 267 THR A N 1
ATOM 2133 C CA . THR A 1 267 ? -2.492 -22.170 -8.834 1.00 89.50 267 THR A CA 1
ATOM 2134 C C . THR A 1 267 ? -3.479 -22.081 -9.996 1.00 89.50 267 THR A C 1
ATOM 2136 O O . THR A 1 267 ? -3.168 -21.498 -11.033 1.00 89.50 267 THR A O 1
ATOM 2139 N N . GLU A 1 268 ? -4.693 -22.592 -9.812 1.00 89.62 268 GLU A N 1
ATOM 2140 C CA . GLU A 1 268 ? -5.788 -22.596 -10.779 1.00 89.62 268 GLU A CA 1
ATOM 2141 C C . GLU A 1 268 ? -6.217 -21.190 -11.202 1.00 89.62 268 GLU A C 1
ATOM 2143 O O . GLU A 1 268 ? -6.708 -21.002 -12.313 1.00 89.62 268 GLU A O 1
ATOM 2148 N N . HIS A 1 269 ? -6.010 -20.182 -10.355 1.00 91.31 269 HIS A N 1
ATOM 2149 C CA . HIS A 1 269 ? -6.326 -18.801 -10.697 1.00 91.31 269 HIS A CA 1
ATOM 2150 C C . HIS A 1 269 ? -5.313 -18.191 -11.665 1.00 91.31 269 HIS A C 1
ATOM 2152 O O . HIS A 1 269 ? -5.653 -17.250 -12.377 1.00 91.31 269 HIS A O 1
ATOM 2158 N N . PHE A 1 270 ? -4.094 -18.728 -11.723 1.00 90.56 270 PHE A N 1
ATOM 2159 C CA . PHE A 1 270 ? -3.062 -18.288 -12.660 1.00 90.56 270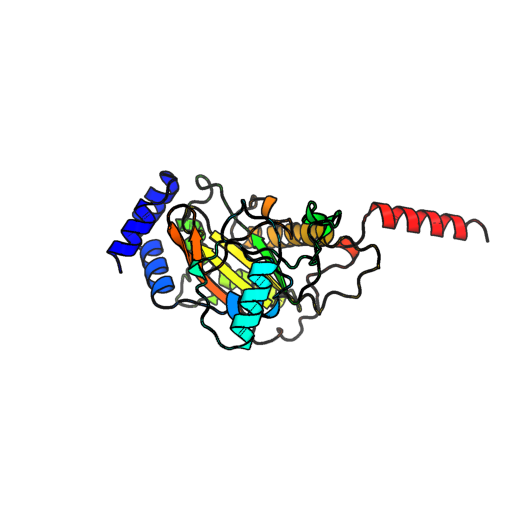 PHE A CA 1
ATOM 2160 C C . PHE A 1 270 ? -3.188 -18.943 -14.037 1.00 90.56 270 PHE A C 1
ATOM 2162 O O . PHE A 1 270 ? -2.498 -18.529 -14.965 1.00 90.56 270 PHE A O 1
ATOM 2169 N N . ILE A 1 271 ? -4.044 -19.952 -14.199 1.00 85.88 271 ILE A N 1
ATOM 2170 C CA . ILE A 1 271 ? -4.235 -20.638 -15.477 1.00 85.88 271 ILE A CA 1
ATOM 2171 C C . ILE A 1 271 ? -5.450 -20.035 -16.177 1.00 85.88 271 ILE A C 1
ATOM 2173 O O . ILE A 1 271 ? -6.539 -19.955 -15.610 1.00 85.88 271 ILE A O 1
ATOM 2177 N N . ASP A 1 272 ? -5.277 -19.626 -17.433 1.00 69.25 272 ASP A N 1
ATOM 2178 C CA . ASP A 1 272 ? -6.400 -19.185 -18.254 1.00 69.25 272 ASP A CA 1
ATOM 2179 C C . ASP A 1 272 ? -7.417 -20.331 -18.417 1.00 69.25 272 ASP A C 1
ATOM 2181 O O . ASP A 1 272 ? -7.094 -21.420 -18.902 1.00 69.25 272 ASP A O 1
ATOM 2185 N N . SER A 1 273 ? -8.669 -20.075 -18.043 1.00 55.62 273 SER A N 1
ATOM 2186 C CA . SER A 1 273 ? -9.801 -20.989 -18.225 1.00 55.62 273 SER A CA 1
ATOM 2187 C C . SER A 1 273 ? -9.961 -21.463 -19.679 1.00 55.62 273 SER A C 1
ATOM 2189 O O . SER A 1 273 ? -10.353 -22.610 -19.906 1.00 55.62 273 SER A O 1
ATOM 2191 N N . ALA A 1 274 ? -9.596 -20.639 -20.670 1.00 55.50 274 ALA A N 1
ATOM 2192 C CA . ALA A 1 274 ? -9.629 -21.030 -22.082 1.00 55.50 274 ALA A CA 1
ATOM 2193 C C . ALA A 1 274 ? -8.567 -22.094 -22.432 1.00 55.50 274 ALA A C 1
ATOM 2195 O O . ALA A 1 274 ? -8.781 -22.937 -23.308 1.00 55.50 274 ALA A O 1
ATOM 2196 N N . TYR A 1 275 ? -7.436 -22.099 -21.722 1.00 49.66 275 TYR A N 1
ATOM 2197 C CA . TYR A 1 275 ? -6.380 -23.098 -21.883 1.00 49.66 275 TYR A CA 1
ATOM 2198 C C . TYR A 1 275 ? -6.739 -24.427 -21.201 1.00 49.66 275 TYR A C 1
ATOM 2200 O O . TYR A 1 275 ? -6.500 -25.496 -21.767 1.00 49.66 275 TYR A O 1
ATOM 2208 N N . VAL A 1 276 ? -7.395 -24.376 -20.034 1.00 49.19 276 VAL A N 1
ATOM 2209 C CA . VAL A 1 276 ? -7.888 -25.572 -19.320 1.00 49.19 276 VAL A CA 1
ATOM 2210 C C . VAL A 1 276 ? -8.909 -26.343 -20.165 1.00 49.19 276 VAL A C 1
ATOM 2212 O O . VAL A 1 276 ? -8.788 -27.562 -20.301 1.00 49.19 276 VAL A O 1
ATOM 2215 N N . HIS A 1 277 ? -9.845 -25.646 -20.820 1.00 42.94 277 HIS A N 1
ATOM 2216 C CA . HIS A 1 277 ? -10.809 -26.283 -21.725 1.00 42.94 277 HIS A CA 1
ATOM 2217 C C . HIS A 1 277 ? -10.157 -26.912 -22.965 1.00 42.94 277 HIS A C 1
ATOM 2219 O O . HIS A 1 277 ? -10.550 -28.005 -23.371 1.00 42.94 277 HIS A O 1
ATOM 2225 N N . LYS A 1 278 ? -9.123 -26.288 -23.546 1.00 43.88 278 LYS A N 1
ATOM 2226 C CA . LYS A 1 278 ? -8.378 -26.886 -24.671 1.00 43.88 278 LYS A CA 1
ATOM 2227 C C . LYS A 1 278 ? -7.662 -28.181 -24.280 1.00 43.88 278 LYS A C 1
ATOM 2229 O O . LYS A 1 278 ? -7.674 -29.123 -25.068 1.00 43.88 278 LYS A O 1
ATOM 2234 N N . ILE A 1 279 ? -7.078 -28.253 -23.080 1.00 48.72 279 ILE A N 1
ATOM 2235 C CA . ILE A 1 279 ? -6.404 -29.468 -22.588 1.00 48.72 279 ILE A CA 1
ATOM 2236 C C . ILE A 1 279 ? -7.406 -30.571 -22.231 1.00 48.72 279 ILE A C 1
ATOM 2238 O O . ILE A 1 279 ? -7.157 -31.746 -22.502 1.00 48.72 279 ILE A O 1
ATOM 2242 N N . GLN A 1 280 ? -8.542 -30.224 -21.627 1.00 46.81 280 GLN A N 1
ATOM 2243 C CA . GLN A 1 280 ? -9.576 -31.214 -21.316 1.00 46.81 280 GLN A CA 1
ATOM 2244 C C . GLN A 1 280 ? -10.182 -31.815 -22.589 1.00 46.81 280 GLN A C 1
ATOM 2246 O O . GLN A 1 280 ? -10.347 -33.034 -22.652 1.00 46.81 280 GLN A O 1
ATOM 2251 N N . ASN A 1 281 ? -10.411 -30.997 -23.621 1.00 47.19 281 ASN A N 1
ATOM 2252 C CA . ASN A 1 281 ? -10.924 -31.453 -24.915 1.00 47.19 281 ASN A CA 1
ATOM 2253 C C . ASN A 1 281 ? -9.889 -32.272 -25.706 1.00 47.19 281 ASN A C 1
ATOM 2255 O O . ASN A 1 281 ? -10.253 -33.232 -26.381 1.00 47.19 281 ASN A O 1
ATOM 2259 N N . SER A 1 282 ? -8.593 -31.954 -25.605 1.00 48.38 282 SER A N 1
ATOM 2260 C CA . SER A 1 282 ? -7.550 -32.756 -26.258 1.00 48.38 282 SER A CA 1
ATOM 2261 C C . SER A 1 282 ? -7.315 -34.097 -25.558 1.00 48.38 282 SER A C 1
ATOM 2263 O O . SER A 1 282 ? -7.105 -35.103 -26.229 1.00 48.38 282 SER A O 1
ATOM 2265 N N . ARG A 1 283 ? -7.425 -34.165 -24.224 1.00 44.94 283 ARG A N 1
ATOM 2266 C CA . ARG A 1 283 ? -7.329 -35.433 -23.476 1.00 44.94 283 ARG A CA 1
ATOM 2267 C C . ARG A 1 283 ? -8.538 -36.347 -23.676 1.00 44.94 283 ARG A C 1
ATOM 2269 O O . ARG A 1 283 ? -8.357 -37.557 -23.748 1.00 44.94 283 ARG A O 1
ATOM 2276 N N . THR A 1 284 ? -9.745 -35.797 -23.810 1.00 46.66 284 THR A N 1
ATOM 2277 C CA . THR A 1 284 ? -10.934 -36.594 -24.168 1.00 46.66 284 THR A CA 1
ATOM 2278 C C . THR A 1 284 ? -10.883 -37.079 -25.615 1.00 46.66 284 THR A C 1
ATOM 2280 O O . THR A 1 284 ? -11.268 -38.213 -25.870 1.00 46.66 284 THR A O 1
ATOM 2283 N N . ALA A 1 285 ? -10.324 -36.300 -26.547 1.00 45.03 285 ALA A N 1
ATOM 2284 C CA . ALA A 1 285 ? -10.115 -36.758 -27.923 1.00 45.03 285 ALA A CA 1
ATOM 2285 C C . ALA A 1 285 ? -9.103 -37.918 -28.030 1.00 45.03 285 ALA A C 1
ATOM 2287 O O . ALA A 1 285 ? -9.279 -38.805 -28.859 1.00 45.03 285 ALA A O 1
ATOM 2288 N N . VAL A 1 286 ? -8.075 -37.952 -27.174 1.00 44.88 286 VAL A N 1
ATOM 2289 C CA . VAL A 1 286 ? -7.089 -39.051 -27.138 1.00 44.88 286 VAL A CA 1
ATOM 2290 C C . VAL A 1 286 ? -7.641 -40.299 -26.433 1.00 44.88 286 VAL A C 1
ATOM 2292 O O . VAL A 1 286 ? -7.312 -41.411 -26.827 1.00 44.88 286 VAL A O 1
ATOM 2295 N N . ALA A 1 287 ? -8.523 -40.146 -25.439 1.00 43.50 287 ALA A N 1
ATOM 2296 C CA . ALA A 1 287 ? -9.128 -41.273 -24.718 1.00 43.50 287 ALA A CA 1
ATOM 2297 C C . ALA A 1 287 ? -10.245 -42.005 -25.494 1.00 43.50 287 ALA A C 1
ATOM 2299 O O . ALA A 1 287 ? -10.632 -43.100 -25.105 1.00 43.50 287 ALA A O 1
ATOM 2300 N N . VAL A 1 288 ? -10.767 -41.414 -26.574 1.00 46.41 288 VAL A N 1
ATOM 2301 C CA . VAL A 1 288 ? -11.800 -42.018 -27.444 1.00 46.41 288 VAL A CA 1
ATOM 2302 C C . VAL A 1 288 ? -11.183 -42.625 -28.720 1.00 46.41 288 VAL A C 1
ATOM 2304 O O . VAL A 1 288 ? -11.880 -43.246 -29.515 1.00 46.41 288 VAL A O 1
ATOM 2307 N N . GLY A 1 289 ? -9.868 -42.466 -28.914 1.00 44.03 289 GLY A N 1
ATOM 2308 C CA . GLY A 1 289 ? -9.125 -42.952 -30.083 1.00 44.03 289 GLY A CA 1
ATOM 2309 C C . GLY A 1 289 ? -8.103 -44.058 -29.797 1.00 44.03 289 GLY A C 1
ATOM 2310 O O . GLY A 1 289 ? -7.211 -44.248 -30.622 1.00 44.03 289 GLY A O 1
ATOM 2311 N N . GLY A 1 290 ? -8.191 -44.734 -28.645 1.00 35.47 290 GLY A N 1
ATOM 2312 C CA . GLY A 1 290 ? -7.341 -45.869 -28.260 1.00 35.47 290 GLY A CA 1
ATOM 2313 C C . GLY A 1 290 ? -8.139 -47.149 -28.085 1.00 35.47 290 GLY A C 1
ATOM 2314 O O . GLY A 1 290 ? -9.239 -47.059 -27.496 1.00 35.47 290 GLY A O 1
#

Sequence (290 aa):
MCERIEKWLGAIKNSVARADLLSSTKCKNQLKKAVANPAVDFINMVLAPNLPEIVIQSSVKTARDHSISERIRAQIATNQEIDWGAYSYFTNPLVPVEKDHEYYRSPSARASLGRHHVFTIEYDDIEIIPPSVQFGWCRSPGKTPAQSVMGRLHRDLSQKFADYFGATVVWSGNKSCHIHIVFRTELIPTLPLNANLHDGFKRHWEKLKAIVSQHTGYDNPDPACAAPSQYRRLPYGRHQNGNPQLVLWEQYRERAAQGVSASFFETEHFIDSAYVHKIQNSRTAVAVGG

Foldseek 3Di:
DLVVLLVLLVLFPDPLLSVVCNVDPPNSVLVVVLVVDPDCCCVVVPVLQQPQQKFWAADPPDFSASPVRNVVNVCVVVVHDDQQQSTWWIFFGFAHDDPPDPCSVPRQQGDDAGQKAKQKFKDDPCVVQWVVLVLQQQDAPPPDSCRRLQNVLQVVCLQAAQFWWWWWWKASSYTMIIIITMGGCVPAPDADPQFRNQQQQLVLSQVVLVSSCVSSVDRDTDSLSSGRSDIDTDQQYADPSRGGTTTSHIDTDPHRDPPHDDHSRDSVSRDPPVVVVVVVVVVVVVVVVD

Secondary structure (DSSP, 8-state):
-HHHHHHHHHT-SSHHHHHHHHH-HHHHHHHHHHHHS---HIIIIIIGGGTTTSPEES-TTS---SHHHHHHHHHHHTT----GGG--EE-S-B----TTSGGGG-GGGGB---SEEEEEEE---TTTS-HHHHHHHT--TTS-GGGSHHHHHHHHHHHH-SSEEEEEEEE-SSS-EEEEEEEESTTS----TT--HHHHHHHHHHHHHHHHHHHHS-----GGGGSTTS-EEPTT-B-TTS-B-EEEEEEE-SSPPTT----S--GGGGS-HHHHHHHHHHHHHHHT--

Mean predicted aligned error: 6.17 Å

Radius of gyration: 20.4 Å; Cα contacts (8 Å, |Δi|>4): 511; chains: 1; bounding box: 46×70×54 Å

Nearest PDB structures (foldseek):
  8wvz-assembly1_E  TM=3.103E-01  e=2.279E-02  African swine fever virus
  6sgw-assembly1_G  TM=2.769E-01  e=1.550E+00  Mycolicibacterium smegmatis MC2 155
  6umm-assembly1_F  TM=2.014E-01  e=4.526E-01  Mycolicibacterium smegmatis MC2 155
  8ic5-assembly1_AB  TM=2.474E-01  e=1.742E+00  Mus musculus

pLDDT: mean 89.65, std 12.95, range [35.47, 98.75]